Protein AF-A0A7C5NSQ9-F1 (afdb_monomer)

Sequence (197 aa):
MNNLKYFILYLVTAVVIAGCAKRATLSGGPKDTEPPKLLQNIKSSPNFQINFYPKTIKLYFDEWITLKNKNQILISPLMKNKPEINYRGKHITVEFNLKDTLKPNTTYIINFGNSIVDFTEGNPLKNFSYIFSTGDKIDSLSLSGIVRNAYDKKPVKGVKVMLYNEDRDSVVFNKLPYYFAETDDKGEFNISYMHEG

Solvent-accessible surface area (backbone atoms only — not comparable to full-atom values): 11483 Å² total; per-residue (Å²): 120,66,67,60,54,51,51,50,51,51,53,53,50,55,59,66,72,62,66,75,82,77,85,69,80,80,77,74,76,83,81,79,77,74,46,59,48,76,40,59,89,83,74,21,57,68,69,69,37,50,59,50,66,95,56,74,42,37,46,30,37,80,45,49,48,39,81,44,65,68,85,53,49,44,55,35,51,59,60,94,71,77,56,51,77,48,71,59,59,36,32,39,39,39,39,58,55,89,91,58,80,76,63,76,66,32,30,38,36,43,33,34,38,63,18,44,18,28,63,88,76,52,31,47,32,65,80,44,64,47,37,36,4,37,18,89,52,74,40,76,44,66,52,72,53,71,45,51,42,88,88,80,64,44,55,39,57,72,45,75,50,72,41,65,98,63,92,54,88,65,43,78,82,76,49,82,46,47,41,64,30,58,18,38,88,72,4,41,34,63,40,66,36,40,66,84,130

Foldseek 3Di:
DVVVVVVVVVVVVVVVVPDDDPPDPPPDDDDDQDWWDWPQPDDFDHFAAELDDFDKGKTFTPFFKAFPPQVLWDKAQDFPDAWDWDDDGGMIITGDDPVGGDDAFAKMKTFSAQRIGGPPRGRGPHRDIGIYHSHPHQAFDKDKDADADPPPRAGDFFDKDAAAPDDDPCCVVVHHGNWIWTAHPRRMTMTGRGDDD

Structure (mmCIF, N/CA/C/O backbone):
data_AF-A0A7C5NSQ9-F1
#
_entry.id   AF-A0A7C5NSQ9-F1
#
loop_
_atom_site.group_PDB
_atom_site.id
_atom_site.type_symbol
_atom_site.label_atom_id
_atom_site.label_alt_id
_atom_site.label_comp_id
_atom_site.label_asym_id
_atom_site.label_entity_id
_atom_site.label_seq_id
_atom_site.pdbx_PDB_ins_code
_atom_site.Cartn_x
_atom_site.Cartn_y
_atom_site.Cartn_z
_atom_site.occupancy
_atom_site.B_iso_or_equiv
_atom_site.auth_seq_id
_atom_site.auth_comp_id
_atom_site.auth_asym_id
_atom_site.auth_atom_id
_atom_site.pdbx_PDB_model_num
ATOM 1 N N . MET A 1 1 ? 31.283 76.801 27.470 1.00 60.56 1 MET A N 1
ATOM 2 C CA . MET A 1 1 ? 31.839 75.430 27.604 1.00 60.56 1 MET A CA 1
ATOM 3 C C . MET A 1 1 ? 30.782 74.322 27.698 1.00 60.56 1 MET A C 1
ATOM 5 O O . MET A 1 1 ? 31.060 73.228 27.228 1.00 60.56 1 MET A O 1
ATOM 9 N N . ASN A 1 2 ? 29.581 74.567 28.244 1.00 71.81 2 ASN A N 1
ATOM 10 C CA . ASN A 1 2 ? 28.566 73.512 28.424 1.00 71.81 2 ASN A CA 1
ATOM 11 C C . ASN A 1 2 ? 27.852 73.097 27.122 1.00 71.81 2 ASN A C 1
ATOM 13 O O . ASN A 1 2 ? 27.637 71.910 26.908 1.00 71.81 2 ASN A O 1
ATOM 17 N N . ASN A 1 3 ? 27.588 74.032 26.203 1.00 78.81 3 ASN A N 1
ATOM 18 C CA . ASN A 1 3 ? 26.898 73.732 24.935 1.00 78.81 3 ASN A CA 1
ATOM 19 C C . ASN A 1 3 ? 27.698 72.788 24.018 1.00 78.81 3 ASN A C 1
ATOM 21 O O . ASN A 1 3 ? 27.115 71.945 23.346 1.00 78.81 3 ASN A O 1
ATOM 25 N N . LEU A 1 4 ? 29.035 72.870 24.050 1.00 83.94 4 LEU A N 1
ATOM 26 C CA . LEU A 1 4 ? 29.912 71.970 23.294 1.00 83.94 4 LEU A CA 1
ATOM 27 C C . LEU A 1 4 ? 29.882 70.539 23.857 1.00 83.94 4 LEU A C 1
ATOM 29 O O . LEU A 1 4 ? 29.888 69.578 23.095 1.00 83.94 4 LEU A O 1
ATOM 33 N N . LYS A 1 5 ? 29.780 70.392 25.187 1.00 84.31 5 LYS A N 1
ATOM 34 C CA . LYS A 1 5 ? 29.647 69.082 25.843 1.00 84.31 5 LYS A CA 1
ATOM 35 C C . LYS A 1 5 ? 28.317 68.412 25.496 1.00 84.31 5 LYS A C 1
ATOM 37 O O . LYS A 1 5 ? 28.311 67.224 25.197 1.00 84.31 5 LYS A O 1
ATOM 42 N N . TYR A 1 6 ? 27.218 69.170 25.473 1.00 87.19 6 TYR A N 1
ATOM 43 C CA . TYR A 1 6 ? 25.916 68.643 25.056 1.00 87.19 6 TYR A CA 1
ATOM 44 C C . TYR A 1 6 ? 25.901 68.258 23.576 1.00 87.19 6 TYR A C 1
ATOM 46 O O . TYR A 1 6 ? 25.399 67.191 23.243 1.00 87.19 6 TYR A O 1
ATOM 54 N N . PHE A 1 7 ? 26.506 69.061 22.698 1.00 89.00 7 PHE A N 1
ATOM 55 C CA . PHE A 1 7 ? 26.609 68.726 21.276 1.00 89.00 7 PHE A CA 1
ATOM 56 C C . PHE A 1 7 ? 27.389 67.425 21.041 1.00 89.00 7 PHE A C 1
ATOM 58 O O . PHE A 1 7 ? 26.924 66.558 20.307 1.00 89.00 7 PHE A O 1
ATOM 65 N N . ILE A 1 8 ? 28.528 67.246 21.720 1.00 89.69 8 ILE A N 1
ATOM 66 C CA . ILE A 1 8 ? 29.311 66.003 21.648 1.00 89.69 8 ILE A CA 1
ATOM 67 C C . ILE A 1 8 ? 28.504 64.820 22.199 1.00 89.69 8 ILE A C 1
ATOM 69 O O . ILE A 1 8 ? 28.501 63.755 21.590 1.00 89.69 8 ILE A O 1
ATOM 73 N N . LEU A 1 9 ? 27.774 65.003 23.303 1.00 89.38 9 LEU A N 1
ATOM 74 C CA . LEU A 1 9 ? 26.927 63.955 23.875 1.00 89.38 9 LEU A CA 1
ATOM 75 C C . LEU A 1 9 ? 25.805 63.534 22.911 1.00 89.38 9 LEU A C 1
ATOM 77 O O . LEU A 1 9 ? 25.583 62.338 22.717 1.00 89.38 9 LEU A O 1
ATOM 81 N N . TYR A 1 10 ? 25.137 64.492 22.265 1.00 89.38 10 TYR A N 1
ATOM 82 C CA . TYR A 1 10 ? 24.115 64.206 21.254 1.00 89.38 10 TYR A CA 1
ATOM 83 C C . TYR A 1 10 ? 24.705 63.515 20.022 1.00 89.38 10 TYR A C 1
ATOM 85 O O . TYR A 1 10 ? 24.113 62.557 19.530 1.00 89.38 10 TYR A O 1
ATOM 93 N N . LEU A 1 11 ? 25.888 63.937 19.566 1.00 88.56 11 LEU A N 1
ATOM 94 C CA . LEU A 1 11 ? 26.577 63.323 18.431 1.00 88.56 11 LEU A CA 1
ATOM 95 C C . LEU A 1 11 ? 26.963 61.865 18.729 1.00 88.56 11 LEU A C 1
ATOM 97 O O . LEU A 1 11 ? 26.701 60.978 17.922 1.00 88.56 11 LEU A O 1
ATOM 101 N N . VAL A 1 12 ? 27.527 61.599 19.910 1.00 86.81 12 VAL A N 1
ATOM 102 C CA . VAL A 1 12 ? 27.885 60.240 20.348 1.00 86.81 12 VAL A CA 1
ATOM 103 C C . VAL A 1 12 ? 26.637 59.368 20.474 1.00 86.81 12 VAL A C 1
ATOM 105 O O . VAL A 1 12 ? 26.629 58.237 19.993 1.00 86.81 12 VAL A O 1
ATOM 108 N N . THR A 1 13 ? 25.557 59.902 21.048 1.00 83.62 13 THR A N 1
ATOM 109 C CA . THR A 1 13 ? 24.293 59.166 21.188 1.00 83.62 13 THR A CA 1
ATOM 110 C C . THR A 1 13 ? 23.705 58.815 19.820 1.00 83.62 13 THR A C 1
ATOM 112 O O . THR A 1 13 ? 23.291 57.676 19.619 1.00 83.62 13 THR A O 1
ATOM 115 N N . ALA A 1 14 ? 23.741 59.747 18.858 1.00 83.62 14 ALA A N 1
ATOM 116 C CA . ALA A 1 14 ? 23.276 59.530 17.489 1.00 83.62 14 ALA A CA 1
ATOM 117 C C . ALA A 1 14 ? 24.080 58.446 16.746 1.00 83.62 14 ALA A C 1
ATOM 119 O O . ALA A 1 14 ? 23.503 57.661 15.997 1.00 83.62 14 ALA A O 1
ATOM 120 N N . VAL A 1 15 ? 25.393 58.358 16.983 1.00 80.94 15 VAL A N 1
ATOM 121 C CA . VAL A 1 15 ? 26.248 57.317 16.386 1.00 80.94 15 VAL A CA 1
ATOM 122 C C . VAL A 1 15 ? 25.972 55.937 16.995 1.00 80.94 15 VAL A C 1
ATOM 124 O O . VAL A 1 15 ? 25.959 54.949 16.266 1.00 80.94 15 VAL A O 1
ATOM 127 N N . VAL A 1 16 ? 25.689 55.849 18.301 1.00 77.50 16 VAL A N 1
ATOM 128 C CA . VAL A 1 16 ? 25.394 54.565 18.970 1.00 77.50 16 VAL A CA 1
ATOM 129 C C . VAL A 1 16 ? 24.050 53.977 18.516 1.00 77.50 16 VAL A C 1
ATOM 131 O O . VAL A 1 16 ? 23.950 52.768 18.318 1.00 77.50 16 VAL A O 1
ATOM 134 N N . ILE A 1 17 ? 23.026 54.807 18.290 1.00 76.19 17 ILE A N 1
ATOM 135 C CA . ILE A 1 17 ? 21.711 54.344 17.797 1.00 76.19 17 ILE A CA 1
ATOM 136 C C . ILE A 1 17 ? 21.665 54.100 16.280 1.00 76.19 17 ILE A C 1
ATOM 138 O O . ILE A 1 17 ? 20.715 53.491 15.795 1.00 76.19 17 ILE A O 1
ATOM 142 N N . ALA A 1 18 ? 22.695 54.502 15.526 1.00 71.38 18 ALA A N 1
ATOM 143 C CA . ALA A 1 18 ? 22.813 54.238 14.088 1.00 71.38 18 ALA A CA 1
ATOM 144 C C . ALA A 1 18 ? 23.299 52.807 13.751 1.00 71.38 18 ALA A C 1
ATOM 146 O O . ALA A 1 18 ? 23.635 52.513 12.601 1.00 71.38 18 ALA A O 1
ATOM 147 N N . GLY A 1 19 ? 23.327 51.897 14.732 1.00 67.56 19 GLY A N 1
ATOM 148 C CA . GLY A 1 19 ? 23.609 50.479 14.521 1.00 67.56 19 GLY A CA 1
ATOM 149 C C . GLY A 1 19 ? 22.544 49.810 13.647 1.00 67.56 19 GLY A C 1
ATOM 150 O O . GLY A 1 19 ? 21.486 49.408 14.123 1.00 67.56 19 GLY A O 1
ATOM 151 N N . CYS A 1 20 ? 22.825 49.667 12.352 1.00 69.62 20 CYS A N 1
ATOM 152 C CA . CYS A 1 20 ? 21.998 48.905 11.420 1.00 69.62 20 CYS A CA 1
ATOM 153 C C . CYS A 1 20 ? 21.970 47.419 11.816 1.00 69.62 20 CYS A C 1
ATOM 155 O O . CYS A 1 20 ? 22.993 46.733 11.754 1.00 69.62 20 CYS A O 1
ATOM 157 N N . ALA A 1 21 ? 20.794 46.889 12.161 1.00 67.50 21 ALA A N 1
ATOM 158 C CA . ALA A 1 21 ? 20.586 45.451 12.280 1.00 67.50 21 ALA A CA 1
ATOM 159 C C . ALA A 1 21 ? 20.802 44.798 10.904 1.00 67.50 21 ALA A C 1
ATOM 161 O O . ALA A 1 21 ? 20.005 44.966 9.976 1.00 67.50 21 ALA A O 1
ATOM 162 N N . LYS A 1 22 ? 21.908 44.066 10.746 1.00 67.88 22 LYS A N 1
ATOM 163 C CA . LYS A 1 22 ? 22.194 43.314 9.523 1.00 67.88 22 LYS A CA 1
ATOM 164 C C . LYS A 1 22 ? 21.140 42.213 9.387 1.00 67.88 22 LYS A C 1
ATOM 166 O O . LYS A 1 22 ? 21.107 41.292 10.200 1.00 67.88 22 LYS A O 1
ATOM 171 N N . ARG A 1 23 ? 20.284 42.295 8.362 1.00 66.25 23 ARG A N 1
ATOM 172 C CA . ARG A 1 23 ? 19.378 41.199 7.981 1.00 66.25 23 ARG A CA 1
ATOM 173 C C . ARG A 1 23 ? 20.218 40.032 7.463 1.00 66.25 23 ARG A C 1
ATOM 175 O O . ARG A 1 23 ? 20.506 39.948 6.275 1.00 66.25 23 ARG A O 1
ATOM 182 N N . ALA A 1 24 ? 20.666 39.171 8.368 1.00 68.94 24 ALA A N 1
ATOM 183 C CA . ALA A 1 24 ? 21.188 37.867 8.003 1.00 68.94 24 ALA A CA 1
ATOM 184 C C . ALA A 1 24 ? 19.999 36.953 7.693 1.00 68.94 24 ALA A C 1
ATOM 186 O O . ALA A 1 24 ? 19.021 36.918 8.441 1.00 68.94 24 ALA A O 1
ATOM 187 N N . THR A 1 25 ? 20.066 36.226 6.583 1.00 73.56 25 THR A N 1
ATOM 188 C CA . THR A 1 25 ? 19.144 35.118 6.346 1.00 73.56 25 THR A CA 1
ATOM 189 C C . THR A 1 25 ? 19.403 34.065 7.410 1.00 73.56 25 THR A C 1
ATOM 191 O O . THR A 1 25 ? 20.541 33.617 7.561 1.00 73.56 25 THR A O 1
ATOM 194 N N . LEU A 1 26 ? 18.366 33.673 8.147 1.00 70.00 26 LEU A N 1
ATOM 195 C CA . LEU A 1 26 ? 18.439 32.479 8.977 1.00 70.00 26 LEU A CA 1
ATOM 196 C C . LEU A 1 26 ? 18.724 31.310 8.029 1.00 70.00 26 LEU A C 1
ATOM 198 O O . LEU A 1 26 ? 17.900 31.004 7.167 1.00 70.00 26 LEU A O 1
ATOM 202 N N . SER A 1 27 ? 19.904 30.697 8.127 1.00 74.69 27 SER A N 1
ATOM 203 C CA . SER A 1 27 ? 20.100 29.394 7.503 1.00 74.69 27 SER A CA 1
ATOM 204 C C . SER A 1 27 ? 19.191 28.435 8.262 1.00 74.69 27 SER A C 1
ATOM 206 O O . SER A 1 27 ? 19.311 28.328 9.484 1.00 74.69 27 SER A O 1
ATOM 208 N N . GLY A 1 28 ? 18.240 27.812 7.566 1.00 77.00 28 GLY A N 1
ATOM 209 C CA . GLY A 1 28 ? 17.399 26.783 8.167 1.00 77.00 28 GLY A CA 1
ATOM 210 C C . GLY A 1 28 ? 18.237 25.656 8.776 1.00 77.00 28 GLY A C 1
ATOM 211 O O . GLY A 1 28 ? 19.438 25.536 8.518 1.00 77.00 28 GLY A O 1
ATOM 212 N N . GLY A 1 29 ? 17.588 24.830 9.597 1.00 83.38 29 GLY A N 1
ATOM 213 C CA . GLY A 1 29 ? 18.187 23.585 10.067 1.00 83.38 29 GLY A CA 1
ATOM 214 C C . GLY A 1 29 ? 18.495 22.622 8.911 1.00 83.38 29 GLY A C 1
ATOM 215 O O . GLY A 1 29 ? 18.143 22.893 7.759 1.00 83.38 29 GLY A O 1
ATOM 216 N N . PRO A 1 30 ? 19.158 21.491 9.200 1.00 87.62 30 PRO A N 1
ATOM 217 C CA . PRO A 1 30 ? 19.335 20.439 8.208 1.00 87.62 30 PRO A CA 1
ATOM 218 C C . PRO A 1 30 ? 17.977 20.005 7.644 1.00 87.62 30 PRO A C 1
ATOM 220 O O . PRO A 1 30 ? 16.977 19.978 8.362 1.00 87.62 30 PRO A O 1
ATOM 223 N N . LYS A 1 31 ? 17.964 19.675 6.352 1.00 87.81 31 LYS A N 1
ATOM 224 C CA . LYS A 1 31 ? 16.776 19.181 5.655 1.00 87.81 31 LYS A CA 1
ATOM 225 C C . LYS A 1 31 ? 16.275 17.894 6.315 1.00 87.81 31 LYS A C 1
ATOM 227 O O . LYS A 1 31 ? 17.085 17.008 6.593 1.00 87.81 31 LYS A O 1
ATOM 232 N N . ASP A 1 32 ? 14.964 17.774 6.501 1.00 90.44 32 ASP A N 1
ATOM 233 C CA . ASP A 1 32 ? 14.363 16.526 6.965 1.00 90.44 32 ASP A CA 1
ATOM 234 C C . ASP A 1 32 ? 14.342 15.473 5.842 1.00 90.44 32 ASP A C 1
ATOM 236 O O . ASP A 1 32 ? 14.088 15.763 4.669 1.00 90.44 32 ASP A O 1
ATOM 240 N N . THR A 1 33 ? 14.646 14.232 6.204 1.00 93.06 33 THR A N 1
ATOM 241 C CA . THR A 1 33 ? 14.715 13.084 5.290 1.00 93.06 33 THR A CA 1
ATOM 242 C C . THR A 1 33 ? 13.862 11.906 5.759 1.00 93.06 33 THR A C 1
ATOM 244 O O . THR A 1 33 ? 13.781 10.899 5.050 1.00 93.06 33 THR A O 1
ATOM 247 N N . GLU A 1 34 ? 13.227 12.005 6.932 1.00 94.62 34 GLU A N 1
ATOM 248 C CA . GLU A 1 34 ? 12.367 10.946 7.447 1.00 94.62 34 GLU A CA 1
ATOM 249 C C . GLU A 1 34 ? 10.984 10.972 6.765 1.00 94.62 34 GLU A C 1
ATOM 251 O O . GLU A 1 34 ? 10.467 12.040 6.436 1.00 94.62 34 GLU A O 1
ATOM 256 N N . PRO A 1 35 ? 10.384 9.798 6.492 1.00 96.19 35 PRO A N 1
ATOM 257 C CA . PRO A 1 35 ? 9.005 9.700 6.029 1.00 96.19 35 PRO A CA 1
ATOM 258 C C . PRO A 1 35 ? 8.006 9.722 7.203 1.00 96.19 35 PRO A C 1
ATOM 260 O O . PRO A 1 35 ? 8.367 9.333 8.321 1.00 96.19 35 PRO A O 1
ATOM 263 N N . PRO A 1 36 ? 6.717 10.015 6.933 1.00 96.38 36 PRO A N 1
ATOM 264 C CA . PRO A 1 36 ? 5.682 10.035 7.964 1.00 96.38 36 PRO A CA 1
ATOM 265 C C . PRO A 1 36 ? 5.448 8.646 8.563 1.00 96.38 36 PRO A C 1
ATOM 267 O O . PRO A 1 36 ? 5.441 7.636 7.849 1.00 96.38 36 PRO A O 1
ATOM 270 N N . LYS A 1 37 ? 5.178 8.575 9.871 1.00 95.00 37 LYS A N 1
ATOM 271 C CA . LYS A 1 37 ? 4.992 7.315 10.609 1.00 95.00 37 LYS A CA 1
ATOM 272 C C . LYS A 1 37 ? 3.529 7.104 10.980 1.00 95.00 37 LYS A C 1
ATOM 274 O O . LYS A 1 37 ? 2.858 7.983 11.517 1.00 95.00 37 LYS A O 1
ATOM 279 N N . LEU A 1 38 ? 3.020 5.897 10.720 1.00 94.81 38 LEU A N 1
ATOM 280 C CA . LEU A 1 38 ? 1.651 5.517 11.078 1.00 94.81 38 LEU A CA 1
ATOM 281 C C . LEU A 1 38 ? 1.505 5.354 12.602 1.00 94.81 38 LEU A C 1
ATOM 283 O O . LEU A 1 38 ? 2.189 4.548 13.231 1.00 94.81 38 LEU A O 1
ATOM 287 N N . LEU A 1 39 ? 0.521 6.036 13.180 1.00 93.19 39 LEU A N 1
ATOM 288 C CA . LEU A 1 39 ? 0.119 5.932 14.580 1.00 93.19 39 LEU A CA 1
ATOM 289 C C . LEU A 1 39 ? -0.888 4.788 14.764 1.00 93.19 39 LEU A C 1
ATOM 291 O O . LEU A 1 39 ? -2.104 5.007 14.799 1.00 93.19 39 LEU A O 1
ATOM 295 N N . GLN A 1 40 ? -0.388 3.556 14.874 1.00 81.81 40 GLN A N 1
ATOM 296 C CA . GLN A 1 40 ? -1.224 2.347 14.936 1.00 81.81 40 GLN A CA 1
ATOM 297 C C . GLN A 1 40 ? -2.142 2.284 16.172 1.00 81.81 40 GLN A C 1
ATOM 299 O O . GLN A 1 40 ? -3.273 1.825 16.066 1.00 81.81 40 GLN A O 1
ATOM 304 N N . ASN A 1 41 ? -1.700 2.799 17.323 1.00 69.81 41 ASN A N 1
ATOM 305 C CA . ASN A 1 41 ? -2.263 2.385 18.620 1.00 69.81 41 ASN A CA 1
ATOM 306 C C . ASN A 1 41 ? -3.272 3.368 19.236 1.00 69.81 41 ASN A C 1
ATOM 308 O O . ASN A 1 41 ? -3.785 3.109 20.319 1.00 69.81 41 ASN A O 1
ATOM 312 N N . ILE A 1 42 ? -3.520 4.522 18.605 1.00 67.44 42 ILE A N 1
ATOM 313 C CA . ILE A 1 42 ? -4.272 5.622 19.247 1.00 67.44 42 ILE A CA 1
ATOM 314 C C . ILE A 1 42 ? -5.499 6.040 18.431 1.00 67.44 42 ILE A C 1
ATOM 316 O O . ILE A 1 42 ? -6.520 6.410 19.003 1.00 67.44 42 ILE A O 1
ATOM 320 N N . LYS A 1 43 ? -5.412 6.019 17.095 1.00 80.69 43 LYS A N 1
ATOM 321 C CA . LYS A 1 43 ? -6.479 6.546 16.221 1.00 80.69 43 LYS A CA 1
ATOM 322 C C . LYS A 1 43 ? -6.705 5.748 14.939 1.00 80.69 43 LYS A C 1
ATOM 324 O O . LYS A 1 43 ? -7.771 5.869 14.337 1.00 80.69 43 LYS A O 1
ATOM 329 N N . SER A 1 44 ? -5.711 4.982 14.494 1.00 91.12 44 SER A N 1
ATOM 330 C CA . SER A 1 44 ? -5.798 4.250 13.233 1.00 91.12 44 SER A CA 1
ATOM 331 C C . SER A 1 44 ? -6.617 2.975 13.383 1.00 91.12 44 SER A C 1
ATOM 333 O O . SER A 1 44 ? -6.599 2.323 14.424 1.00 91.12 44 SER A O 1
ATOM 335 N N . SER A 1 45 ? -7.307 2.589 12.316 1.00 93.06 45 SER A N 1
ATOM 336 C CA . SER A 1 45 ? -7.840 1.243 12.172 1.00 93.06 45 SER A CA 1
ATOM 337 C C . SER A 1 45 ? -6.676 0.243 12.232 1.00 93.06 45 SER A C 1
ATOM 339 O O . SER A 1 45 ? -5.707 0.425 11.489 1.00 93.06 45 SER A O 1
ATOM 341 N N . PRO A 1 46 ? -6.747 -0.811 13.069 1.00 92.31 46 PRO A N 1
ATOM 342 C CA . PRO A 1 46 ? -5.697 -1.825 13.144 1.00 92.31 46 PRO A CA 1
ATOM 343 C C . PRO A 1 46 ? -5.406 -2.440 11.773 1.00 92.31 46 PRO A C 1
ATOM 345 O O . PRO A 1 46 ? -6.331 -2.597 10.974 1.00 92.31 46 PRO A O 1
ATOM 348 N N . ASN A 1 47 ? -4.147 -2.773 11.494 1.00 93.25 47 ASN A N 1
ATOM 349 C CA . ASN A 1 47 ? -3.781 -3.557 10.314 1.00 93.25 47 ASN A CA 1
ATOM 350 C C . ASN A 1 47 ? -4.068 -5.051 10.568 1.00 93.25 47 ASN A C 1
ATOM 352 O O . ASN A 1 47 ? -4.211 -5.451 11.722 1.00 93.25 47 ASN A O 1
ATOM 356 N N . PHE A 1 48 ? -4.144 -5.864 9.513 1.00 94.00 48 PHE A N 1
ATOM 357 C CA . PHE A 1 48 ? -4.415 -7.309 9.579 1.00 94.00 48 PHE A CA 1
ATOM 358 C C . PHE A 1 48 ? -5.728 -7.671 10.290 1.00 94.00 48 PHE A C 1
ATOM 360 O O . PHE A 1 48 ? -5.803 -8.633 11.053 1.00 94.00 48 PHE A O 1
ATOM 367 N N . GLN A 1 49 ? -6.789 -6.898 10.050 1.00 94.50 49 GLN A N 1
ATOM 368 C CA . GLN A 1 49 ? -8.108 -7.221 10.601 1.00 94.50 49 GLN A CA 1
ATOM 369 C C . GLN A 1 49 ? -8.706 -8.453 9.922 1.00 94.50 49 GLN A C 1
ATOM 371 O O . GLN A 1 49 ? -8.663 -8.561 8.701 1.00 94.50 49 GLN A O 1
ATOM 376 N N . ILE A 1 50 ? -9.334 -9.318 10.711 1.00 95.31 50 ILE A N 1
ATOM 377 C CA . ILE A 1 50 ? -10.202 -10.407 10.247 1.00 95.31 50 ILE A CA 1
ATOM 378 C C . ILE A 1 50 ? -11.671 -10.024 10.450 1.00 95.31 50 ILE A C 1
ATOM 380 O O . ILE A 1 50 ? -11.976 -9.079 11.185 1.00 95.31 50 ILE A O 1
ATOM 384 N N . ASN A 1 51 ? -12.580 -10.765 9.821 1.00 94.06 51 ASN A N 1
ATOM 385 C CA . ASN A 1 51 ? -14.023 -10.536 9.842 1.00 94.06 51 ASN A CA 1
ATOM 386 C C . ASN A 1 51 ? -14.355 -9.072 9.511 1.00 94.06 51 ASN A C 1
ATOM 388 O O . ASN A 1 51 ? -15.149 -8.406 10.181 1.00 94.06 51 ASN A O 1
ATOM 392 N N . PHE A 1 52 ? -13.656 -8.528 8.514 1.00 92.44 52 PHE A N 1
ATOM 393 C CA . PHE A 1 52 ? -13.826 -7.158 8.078 1.00 92.44 52 PHE A CA 1
ATOM 394 C C . PHE A 1 52 ? -15.130 -7.031 7.294 1.00 92.44 52 PHE A C 1
ATOM 396 O O . PHE A 1 52 ? -15.297 -7.610 6.224 1.00 92.44 52 PHE A O 1
ATOM 403 N N . TYR A 1 53 ? -16.029 -6.200 7.800 1.00 84.19 53 TYR A N 1
ATOM 404 C CA . TYR A 1 53 ? -17.227 -5.770 7.090 1.00 84.19 53 TYR A CA 1
ATOM 405 C C . TYR A 1 53 ? -17.041 -4.327 6.625 1.00 84.19 53 TYR A C 1
ATOM 407 O O . TYR A 1 53 ? -16.345 -3.584 7.325 1.00 84.19 53 TYR A O 1
ATOM 415 N N . PRO A 1 54 ? -17.630 -3.920 5.479 1.00 69.94 54 PRO A N 1
ATOM 416 C CA . PRO A 1 54 ? -17.441 -2.592 4.906 1.00 69.94 54 PRO A CA 1
ATOM 417 C C . PRO A 1 54 ? -17.606 -1.492 5.956 1.00 69.94 54 PRO A C 1
ATOM 419 O O . PRO A 1 54 ? -18.695 -1.235 6.465 1.00 69.94 54 PRO A O 1
ATOM 422 N N . LYS A 1 55 ? -16.482 -0.867 6.298 1.00 76.12 55 LYS A N 1
ATOM 423 C CA . LYS A 1 55 ? -16.360 0.214 7.271 1.00 76.12 55 LYS A CA 1
ATOM 424 C C . LYS A 1 55 ? -15.260 1.151 6.813 1.00 76.12 55 LYS A C 1
ATOM 426 O O . LYS A 1 55 ? -14.355 0.755 6.082 1.00 76.12 55 LYS A O 1
ATOM 431 N N . THR A 1 56 ? -15.330 2.394 7.253 1.00 90.88 56 THR A N 1
ATOM 432 C CA . THR A 1 56 ? -14.287 3.374 6.978 1.00 90.88 56 THR A CA 1
ATOM 433 C C . THR A 1 56 ? -12.971 2.949 7.635 1.00 90.88 56 THR A C 1
ATOM 435 O O . THR A 1 56 ? -12.914 2.797 8.857 1.00 90.88 56 THR A O 1
ATOM 438 N N . ILE A 1 57 ? -11.906 2.796 6.846 1.00 94.38 57 ILE A N 1
ATOM 439 C CA . ILE A 1 57 ? -10.541 2.650 7.368 1.00 94.38 57 ILE A CA 1
ATOM 440 C C . ILE A 1 57 ? -9.982 4.053 7.583 1.00 94.38 57 ILE A C 1
ATOM 442 O O . ILE A 1 57 ? -10.026 4.886 6.678 1.00 94.38 57 ILE A O 1
ATOM 446 N N . LYS A 1 58 ? -9.432 4.315 8.769 1.00 95.06 58 LYS A N 1
ATOM 447 C CA . LYS A 1 58 ? -8.740 5.571 9.080 1.00 95.06 58 LYS A CA 1
ATOM 448 C C . LYS A 1 58 ? -7.289 5.288 9.422 1.00 95.06 58 LYS A C 1
ATOM 450 O O . LYS A 1 58 ? -7.015 4.436 10.259 1.00 95.06 58 LYS A O 1
ATOM 455 N N . LEU A 1 59 ? -6.368 6.016 8.811 1.00 96.44 59 LEU A N 1
ATOM 456 C CA . LEU A 1 59 ? -4.929 5.881 9.030 1.00 96.44 59 LEU A CA 1
ATOM 457 C C . LEU A 1 59 ? -4.378 7.238 9.453 1.00 96.44 59 LEU A C 1
ATOM 459 O O . LEU A 1 59 ? -4.447 8.184 8.674 1.00 96.44 59 LEU A O 1
ATOM 463 N N . TYR A 1 60 ? -3.874 7.347 10.679 1.00 96.56 60 TYR A N 1
ATOM 464 C CA . TYR A 1 60 ? -3.337 8.586 11.242 1.00 96.56 60 TYR A CA 1
ATOM 465 C C . TYR A 1 60 ? -1.817 8.549 11.286 1.00 96.56 60 TYR A C 1
ATOM 467 O O . TYR A 1 60 ? -1.239 7.534 11.662 1.00 96.56 60 TYR A O 1
ATOM 475 N N . PHE A 1 61 ? -1.191 9.676 10.982 1.00 96.62 61 PHE A N 1
ATOM 476 C CA . PHE A 1 61 ? 0.254 9.853 10.953 1.00 96.62 61 PHE A CA 1
ATOM 477 C C . PHE A 1 61 ? 0.702 10.847 12.031 1.00 96.62 61 PHE A C 1
ATOM 479 O O . PHE A 1 61 ? -0.098 11.632 12.558 1.00 96.62 61 PHE A O 1
ATOM 486 N N . ASP A 1 62 ? 1.976 10.788 12.399 1.00 95.75 62 ASP A N 1
ATOM 487 C CA . ASP A 1 62 ? 2.615 11.707 13.344 1.00 95.75 62 ASP A CA 1
ATOM 488 C C . ASP A 1 62 ? 2.777 13.129 12.785 1.00 95.75 62 ASP A C 1
ATOM 490 O O . ASP A 1 62 ? 2.741 14.100 13.549 1.00 95.75 62 ASP A O 1
ATOM 494 N N . GLU A 1 63 ? 2.802 13.284 11.463 1.00 95.12 63 GLU A N 1
ATOM 495 C CA . GLU A 1 63 ? 2.924 14.563 10.761 1.00 95.12 63 GLU A CA 1
ATOM 496 C C . GLU A 1 63 ? 1.867 14.789 9.664 1.00 95.12 63 GLU A C 1
ATOM 498 O O . GLU A 1 63 ? 0.965 13.976 9.450 1.00 95.12 63 GLU A O 1
ATOM 503 N N . TRP A 1 64 ? 1.902 15.971 9.037 1.00 97.50 64 TRP A N 1
ATOM 504 C CA . TRP A 1 64 ? 0.995 16.304 7.935 1.00 97.50 64 TRP A CA 1
ATOM 505 C C . TRP A 1 64 ? 1.438 15.567 6.680 1.00 97.50 64 TRP A C 1
ATOM 507 O O . TRP A 1 64 ? 2.612 15.601 6.330 1.00 97.50 64 TRP A O 1
ATOM 517 N N . ILE A 1 65 ? 0.486 14.945 5.988 1.00 97.50 65 ILE A N 1
ATOM 518 C CA . ILE A 1 65 ? 0.772 14.154 4.794 1.00 97.50 65 ILE A CA 1
ATOM 519 C C . ILE A 1 65 ? 0.081 14.729 3.566 1.00 97.50 65 ILE A C 1
ATOM 521 O O . ILE A 1 65 ? -0.922 15.443 3.648 1.00 97.50 65 ILE A O 1
ATOM 525 N N . THR A 1 66 ? 0.612 14.371 2.405 1.00 96.94 66 THR A N 1
ATOM 526 C CA . THR A 1 66 ? -0.020 14.574 1.104 1.00 96.94 66 THR A CA 1
ATOM 527 C C . THR A 1 66 ? -0.130 13.236 0.390 1.00 96.94 66 THR A C 1
ATOM 529 O O . THR A 1 66 ? 0.794 12.426 0.426 1.00 96.94 66 THR A O 1
ATOM 532 N N . LEU A 1 67 ? -1.254 13.009 -0.290 1.00 96.00 67 LEU A N 1
ATOM 533 C CA . LEU A 1 67 ? -1.438 11.834 -1.136 1.00 96.00 67 LEU A CA 1
ATOM 534 C C . LEU A 1 67 ? -1.104 12.186 -2.596 1.00 96.00 67 LEU A C 1
ATOM 536 O O . LEU A 1 67 ? -1.930 12.763 -3.305 1.00 96.00 67 LEU A O 1
ATOM 540 N N . LYS A 1 68 ? 0.110 11.859 -3.048 1.00 93.88 68 LYS A N 1
ATOM 541 C CA . LYS A 1 68 ? 0.567 12.050 -4.435 1.00 93.88 68 LYS A CA 1
ATOM 542 C C . LYS A 1 68 ? 0.268 10.816 -5.286 1.00 93.88 68 LYS A C 1
ATOM 544 O O . LYS A 1 68 ? 0.228 9.698 -4.787 1.00 93.88 68 LYS A O 1
ATOM 549 N N . ASN A 1 69 ? 0.077 11.013 -6.593 1.00 87.62 69 ASN A N 1
ATOM 550 C CA . ASN A 1 69 ? -0.068 9.932 -7.577 1.00 87.62 69 ASN A CA 1
ATOM 551 C C . ASN A 1 69 ? -1.038 8.819 -7.135 1.00 87.62 69 ASN A C 1
ATOM 553 O O . ASN A 1 69 ? -0.642 7.659 -7.080 1.00 87.62 69 ASN A O 1
ATOM 557 N N . LYS A 1 70 ? -2.307 9.143 -6.832 1.00 87.38 70 LYS A N 1
ATOM 558 C CA . LYS A 1 70 ? -3.308 8.157 -6.355 1.00 87.38 70 LYS A CA 1
ATOM 559 C C . LYS A 1 70 ? -3.441 6.913 -7.255 1.00 87.38 70 LYS A C 1
ATOM 561 O O . LYS A 1 70 ? -3.858 5.864 -6.786 1.00 87.38 70 LYS A O 1
ATOM 566 N N . ASN A 1 71 ? -3.051 7.011 -8.528 1.00 84.88 71 ASN A N 1
ATOM 567 C CA . ASN A 1 71 ? -3.003 5.892 -9.476 1.00 84.88 71 ASN A CA 1
ATOM 568 C C . ASN A 1 71 ? -1.994 4.790 -9.097 1.00 84.88 71 ASN A C 1
ATOM 570 O O . ASN A 1 71 ? -2.123 3.674 -9.591 1.00 84.88 71 ASN A O 1
ATOM 574 N N . GLN A 1 72 ? -1.008 5.091 -8.245 1.00 82.94 72 GLN A N 1
ATOM 575 C CA . GLN A 1 72 ? -0.077 4.114 -7.669 1.00 82.94 72 GLN A CA 1
ATOM 576 C C . GLN A 1 72 ? -0.683 3.346 -6.492 1.00 82.94 72 GLN A C 1
ATOM 578 O O . GLN A 1 72 ? -0.074 2.386 -6.030 1.00 82.94 72 GLN A O 1
ATOM 583 N N . ILE A 1 73 ? -1.863 3.749 -6.006 1.00 90.62 73 ILE A N 1
ATOM 584 C CA . ILE A 1 73 ? -2.570 3.007 -4.969 1.00 90.62 73 ILE A CA 1
ATOM 585 C C . ILE A 1 73 ? -3.293 1.844 -5.634 1.00 90.62 73 ILE A C 1
ATOM 587 O O . ILE A 1 73 ? -4.179 2.018 -6.479 1.00 90.62 73 ILE A O 1
ATOM 591 N N . LEU A 1 74 ? -2.888 0.644 -5.249 1.00 87.88 74 LEU A N 1
ATOM 592 C CA . LEU A 1 74 ? -3.336 -0.605 -5.833 1.00 87.88 74 LEU A CA 1
ATOM 593 C C . LEU A 1 74 ? -4.086 -1.404 -4.778 1.00 87.88 74 LEU A C 1
ATOM 595 O O . LEU A 1 74 ? -3.699 -1.428 -3.612 1.00 87.88 74 LEU A O 1
ATOM 599 N N . ILE A 1 75 ? -5.170 -2.050 -5.198 1.00 90.12 75 ILE A N 1
ATOM 600 C CA . ILE A 1 75 ? -5.970 -2.905 -4.327 1.00 90.12 75 ILE A CA 1
ATOM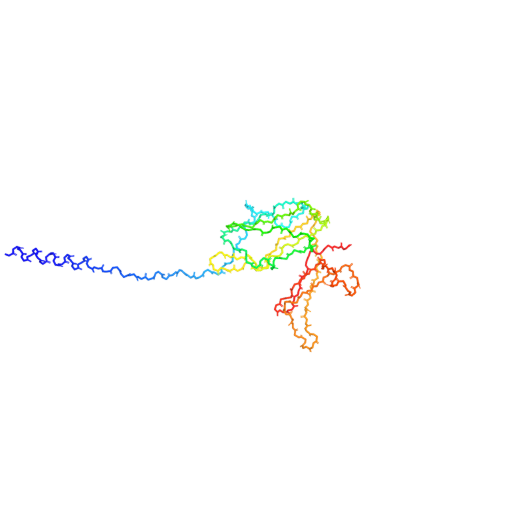 601 C C . ILE A 1 75 ? -6.041 -4.284 -4.956 1.00 90.12 75 ILE A C 1
ATOM 603 O O . ILE A 1 75 ? -6.423 -4.404 -6.122 1.00 90.12 75 ILE A O 1
ATOM 607 N N . SER A 1 76 ? -5.668 -5.290 -4.175 1.00 88.31 76 SER A N 1
ATOM 608 C CA . SER A 1 76 ? -5.640 -6.691 -4.582 1.00 88.31 76 SER A CA 1
ATOM 609 C C . SER A 1 76 ? -6.406 -7.525 -3.552 1.00 88.31 76 SER A C 1
ATOM 611 O O . SER A 1 76 ? -6.100 -7.386 -2.371 1.00 88.31 76 SER A O 1
ATOM 613 N N . PRO A 1 77 ? -7.358 -8.391 -3.944 1.00 88.25 77 PRO A N 1
ATOM 614 C CA . PRO A 1 77 ? -7.834 -8.621 -5.305 1.00 88.25 77 PRO A CA 1
ATOM 615 C C . PRO A 1 77 ? -8.470 -7.393 -5.954 1.00 88.25 77 PRO A C 1
ATOM 617 O O . PRO A 1 77 ? -8.971 -6.501 -5.263 1.00 88.25 77 PRO A O 1
ATOM 620 N N . LEU A 1 78 ? -8.491 -7.367 -7.291 1.00 84.56 78 LEU A N 1
ATOM 621 C CA . LEU A 1 78 ? -9.159 -6.283 -8.006 1.00 84.56 78 LEU A CA 1
ATOM 622 C C . LEU A 1 78 ? -10.654 -6.243 -7.665 1.00 84.56 78 LEU A C 1
ATOM 624 O O . LEU A 1 78 ? -11.372 -7.246 -7.691 1.00 84.56 78 LEU A O 1
ATOM 628 N N . MET A 1 79 ? -11.107 -5.037 -7.333 1.00 82.94 79 MET A N 1
ATOM 629 C CA . MET A 1 79 ? -12.492 -4.727 -6.997 1.00 82.94 79 MET A CA 1
ATOM 630 C C . MET A 1 79 ? -13.218 -4.165 -8.215 1.00 82.94 79 MET A C 1
ATOM 632 O O . MET A 1 79 ? -12.614 -3.463 -9.029 1.00 82.94 79 MET A O 1
ATOM 636 N N . LYS A 1 80 ? -14.524 -4.432 -8.315 1.00 79.81 80 LYS A N 1
ATOM 637 C CA . LYS A 1 80 ? -15.369 -3.875 -9.378 1.00 79.81 80 LYS A CA 1
ATOM 638 C C . LYS A 1 80 ? -15.456 -2.352 -9.259 1.00 79.81 80 LYS A C 1
ATOM 640 O O . LYS A 1 80 ? -15.157 -1.656 -10.224 1.00 79.81 80 LYS A O 1
ATOM 645 N N . ASN A 1 81 ? -15.791 -1.843 -8.075 1.00 85.00 81 ASN A N 1
ATOM 646 C CA . ASN A 1 81 ? -15.682 -0.431 -7.737 1.00 85.00 81 ASN A CA 1
ATOM 647 C C . ASN A 1 81 ? -14.577 -0.229 -6.699 1.00 85.00 81 A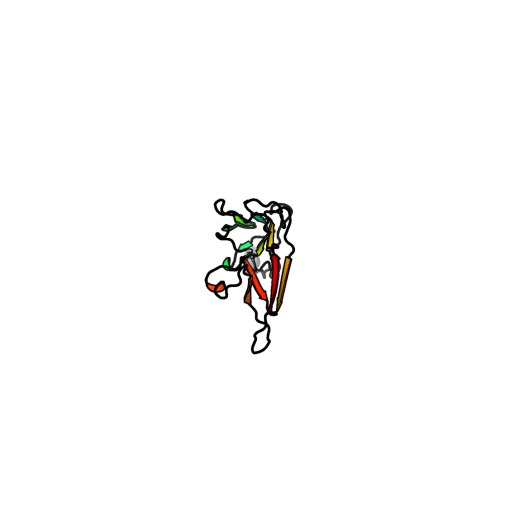SN A C 1
ATOM 649 O O . ASN A 1 81 ? -14.529 -0.895 -5.665 1.00 85.00 81 ASN A O 1
ATOM 653 N N . LYS A 1 82 ? -13.670 0.708 -6.981 1.00 86.00 82 LYS A N 1
ATOM 654 C CA . LYS A 1 82 ? -12.612 1.078 -6.038 1.00 86.00 82 LYS A CA 1
ATOM 655 C C . LYS A 1 82 ? -13.214 1.883 -4.875 1.00 86.00 82 LYS A C 1
ATOM 657 O O . LYS A 1 82 ? -14.107 2.695 -5.122 1.00 86.00 82 LYS A O 1
ATOM 662 N N . PRO A 1 83 ? -12.732 1.694 -3.635 1.00 91.38 83 PRO A N 1
ATOM 663 C CA . PRO A 1 83 ? -13.100 2.555 -2.524 1.00 91.38 83 PRO A CA 1
ATOM 664 C C . PRO A 1 83 ? -12.60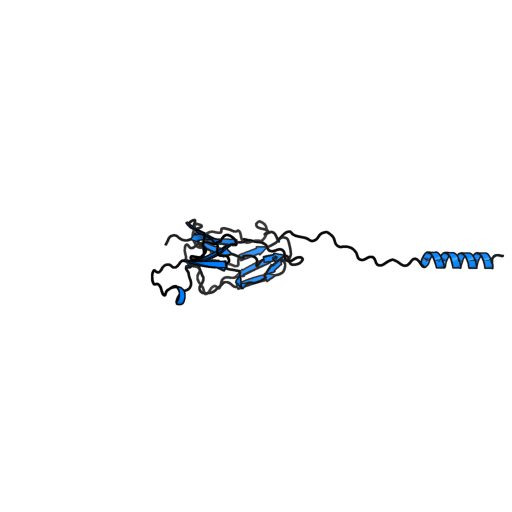0 3.981 -2.763 1.00 91.38 83 PRO A C 1
ATOM 666 O O . PRO A 1 83 ? -11.612 4.209 -3.470 1.00 91.38 83 PRO A O 1
ATOM 669 N N . GLU A 1 84 ? -13.269 4.941 -2.142 1.00 92.81 84 GLU A N 1
ATOM 670 C CA . GLU A 1 84 ? -12.844 6.330 -2.169 1.00 92.81 84 GLU A CA 1
ATOM 671 C C . GLU A 1 84 ? -11.700 6.533 -1.170 1.00 92.81 84 GLU A C 1
ATOM 673 O O . GLU A 1 84 ? -11.817 6.188 0.006 1.00 92.81 84 GLU A O 1
ATOM 678 N N . ILE A 1 85 ? -10.570 7.069 -1.642 1.00 95.19 85 ILE A N 1
ATOM 679 C CA . ILE A 1 85 ? -9.380 7.312 -0.817 1.00 95.19 85 ILE A CA 1
ATOM 680 C C . ILE A 1 85 ? -9.113 8.811 -0.756 1.00 95.19 85 ILE A C 1
ATOM 682 O O . ILE A 1 85 ? -8.675 9.436 -1.733 1.00 95.19 85 ILE A O 1
ATOM 686 N N . ASN A 1 86 ? -9.336 9.371 0.428 1.00 95.69 86 ASN A N 1
ATOM 687 C CA . ASN A 1 86 ? -9.172 10.785 0.726 1.00 95.69 86 ASN A CA 1
ATOM 688 C C . ASN A 1 86 ? -8.153 10.997 1.842 1.00 95.69 86 ASN A C 1
ATOM 690 O O . ASN A 1 86 ? -7.856 10.092 2.616 1.00 95.69 86 ASN A O 1
ATOM 694 N N . TYR A 1 87 ? -7.608 12.208 1.926 1.00 95.88 87 TYR A N 1
ATOM 695 C CA . TYR A 1 87 ? -6.705 12.594 3.003 1.00 95.88 87 TYR A CA 1
ATOM 696 C C . TYR A 1 87 ? -7.043 13.992 3.512 1.00 95.88 87 TYR A C 1
ATOM 698 O O . TYR A 1 87 ? -7.522 14.839 2.757 1.00 95.88 87 TYR A O 1
ATOM 706 N N . ARG A 1 88 ? -6.795 14.237 4.801 1.00 95.38 88 ARG A N 1
ATOM 707 C CA . ARG A 1 88 ? -6.950 15.555 5.423 1.00 95.38 88 ARG A CA 1
ATOM 708 C C . ARG A 1 88 ? -5.960 15.730 6.571 1.00 95.38 88 ARG A C 1
ATOM 710 O O . ARG A 1 88 ? -6.040 15.043 7.588 1.00 95.38 88 ARG A O 1
ATOM 717 N N . GLY A 1 89 ? -5.052 16.696 6.445 1.00 95.44 89 GLY A N 1
ATOM 718 C CA . GLY A 1 89 ? -4.028 16.959 7.460 1.00 95.44 89 GLY A CA 1
ATOM 719 C C . GLY A 1 89 ? -3.169 15.719 7.719 1.00 95.44 89 GLY A C 1
ATOM 720 O O . GLY A 1 89 ? -2.455 15.269 6.831 1.00 95.44 89 GLY A O 1
ATOM 721 N N . LYS A 1 90 ? -3.269 15.148 8.924 1.00 96.12 90 LYS A N 1
ATOM 722 C CA . LYS A 1 90 ? -2.480 13.982 9.357 1.00 96.12 90 LYS A CA 1
ATOM 723 C C . LYS A 1 90 ? -3.160 12.622 9.153 1.00 96.12 90 LYS A C 1
ATOM 725 O O . LYS A 1 90 ? -2.787 11.667 9.824 1.00 96.12 90 LYS A O 1
ATOM 730 N N . HIS A 1 91 ? -4.218 12.510 8.347 1.00 95.25 91 HIS A N 1
ATOM 731 C CA . HIS A 1 91 ? -4.893 11.217 8.184 1.00 95.25 91 HIS A CA 1
ATOM 732 C C . HIS A 1 91 ? -5.420 10.942 6.783 1.00 95.25 91 HIS A C 1
ATOM 734 O O . HIS A 1 91 ? -5.786 11.860 6.049 1.00 95.25 91 HIS A O 1
ATOM 740 N N . ILE A 1 92 ? -5.474 9.652 6.458 1.00 97.06 92 ILE A N 1
ATOM 741 C CA . ILE A 1 92 ? -6.093 9.075 5.267 1.00 97.06 92 ILE A CA 1
ATOM 742 C C . ILE A 1 92 ? -7.368 8.352 5.692 1.00 97.06 92 ILE A C 1
ATOM 744 O O . ILE A 1 92 ? -7.398 7.673 6.721 1.00 97.06 92 ILE A O 1
ATOM 748 N N . THR A 1 93 ? -8.398 8.479 4.868 1.00 96.56 93 THR A N 1
ATOM 749 C CA . THR A 1 93 ? -9.680 7.803 5.018 1.00 96.56 93 THR A CA 1
ATOM 750 C C . THR A 1 93 ? -9.935 6.973 3.765 1.00 96.56 93 THR A C 1
ATOM 752 O O . THR A 1 93 ? -9.852 7.501 2.655 1.00 96.56 93 THR A O 1
ATOM 755 N N . VAL A 1 94 ? -10.227 5.684 3.944 1.00 95.56 94 VAL A N 1
ATOM 756 C CA . VAL A 1 94 ? -10.650 4.782 2.866 1.00 95.56 94 VAL A CA 1
ATOM 757 C C . VAL A 1 94 ? -12.094 4.371 3.112 1.00 95.56 94 VAL A C 1
ATOM 759 O O . VAL A 1 94 ? -12.405 3.752 4.133 1.00 95.56 94 VAL A O 1
ATOM 762 N N . GLU A 1 95 ? -12.972 4.731 2.185 1.00 93.19 95 GLU A N 1
ATOM 763 C CA . GLU A 1 95 ? -14.413 4.516 2.282 1.00 93.19 95 GLU A CA 1
ATOM 764 C C . GLU A 1 95 ? -14.867 3.521 1.216 1.00 93.19 95 GLU A C 1
ATOM 766 O O . GLU A 1 95 ? -14.732 3.748 0.014 1.00 93.19 95 GLU A O 1
ATOM 771 N N . PHE A 1 96 ? -15.397 2.385 1.665 1.00 89.62 96 PHE A N 1
ATOM 772 C CA . PHE A 1 96 ? -15.952 1.369 0.777 1.00 89.62 96 PHE A CA 1
ATOM 773 C C . PHE A 1 96 ? -17.395 1.715 0.413 1.00 89.62 96 PHE A C 1
ATOM 775 O O . PHE A 1 96 ? -18.183 2.120 1.267 1.00 89.62 96 PHE A O 1
ATOM 782 N N . ASN A 1 97 ? -17.756 1.516 -0.854 1.00 80.81 97 ASN A N 1
ATOM 783 C CA . ASN A 1 97 ? -19.125 1.716 -1.309 1.00 80.81 97 ASN A CA 1
ATOM 784 C C . ASN A 1 97 ? -20.028 0.595 -0.773 1.00 80.81 97 ASN A C 1
ATOM 786 O O . ASN A 1 97 ? -19.804 -0.572 -1.072 1.00 80.81 97 ASN A O 1
ATOM 790 N N . LEU A 1 98 ? -21.086 0.951 -0.040 1.00 70.19 98 LEU A N 1
ATOM 791 C CA . LEU A 1 98 ? -22.048 -0.008 0.522 1.00 70.19 98 LEU A CA 1
ATOM 792 C C . LEU A 1 98 ? -22.781 -0.845 -0.540 1.00 70.19 98 LEU A C 1
ATOM 794 O O . LEU A 1 98 ? -23.261 -1.932 -0.234 1.00 70.19 98 LEU A O 1
ATOM 798 N N . LYS A 1 99 ? -22.884 -0.347 -1.778 1.00 67.56 99 LYS A N 1
ATOM 799 C CA . LYS A 1 99 ? -23.524 -1.060 -2.895 1.00 67.56 99 LYS A CA 1
ATOM 800 C C . LYS A 1 99 ? -22.629 -2.135 -3.513 1.00 67.56 99 LYS A C 1
ATOM 802 O O . LYS A 1 99 ? -23.126 -2.923 -4.310 1.00 67.56 99 LYS A O 1
ATOM 807 N N . ASP A 1 100 ? -21.340 -2.153 -3.177 1.00 67.62 100 ASP A N 1
ATOM 808 C CA . ASP A 1 100 ? -20.368 -3.085 -3.735 1.00 67.62 100 ASP A CA 1
ATOM 809 C C . ASP A 1 100 ? -19.832 -3.997 -2.632 1.00 67.62 100 ASP A C 1
ATOM 811 O O . ASP A 1 100 ? -19.177 -3.567 -1.682 1.00 67.62 100 ASP A O 1
ATOM 815 N N . THR A 1 101 ? -20.163 -5.279 -2.732 1.00 74.50 101 THR A N 1
ATOM 816 C CA . THR A 1 101 ? -19.840 -6.254 -1.694 1.00 74.50 101 THR A CA 1
ATOM 817 C C . THR A 1 101 ? -18.402 -6.735 -1.869 1.00 74.50 101 THR A C 1
ATOM 819 O O . THR A 1 101 ? -18.021 -7.222 -2.936 1.00 74.50 101 THR A O 1
ATOM 822 N N . LEU A 1 102 ? -17.597 -6.609 -0.811 1.00 87.81 102 LEU A N 1
ATOM 823 C CA . LEU A 1 102 ? -16.320 -7.316 -0.717 1.00 87.81 102 LEU A CA 1
ATOM 824 C C . LEU A 1 102 ? -16.579 -8.821 -0.837 1.00 87.81 102 LEU A C 1
ATOM 826 O O . LEU A 1 102 ? -17.568 -9.328 -0.306 1.00 87.81 102 LEU A O 1
ATOM 830 N N . LYS A 1 103 ? -15.694 -9.547 -1.518 1.00 87.69 103 LYS A N 1
ATOM 831 C CA . LYS A 1 103 ? -15.825 -11.000 -1.632 1.00 87.69 103 LYS A CA 1
ATOM 832 C C . LYS A 1 103 ? -15.737 -11.630 -0.237 1.00 87.69 103 LYS A C 1
ATOM 834 O O . LYS A 1 103 ? -14.907 -11.178 0.556 1.00 87.69 103 LYS A O 1
ATOM 839 N N . PRO A 1 104 ? -16.580 -12.624 0.090 1.00 89.38 104 PRO A N 1
ATOM 840 C CA . PRO A 1 104 ? -16.500 -13.318 1.371 1.00 89.38 104 PRO A CA 1
ATOM 841 C C . PRO A 1 104 ? -15.185 -14.100 1.475 1.00 89.38 104 PRO A C 1
ATOM 843 O O . PRO A 1 104 ? -14.615 -14.488 0.456 1.00 89.38 104 PRO A O 1
ATOM 846 N N . ASN A 1 105 ? -14.712 -14.329 2.703 1.00 91.00 105 ASN A N 1
ATOM 847 C CA . ASN A 1 105 ? -13.520 -15.132 3.005 1.00 91.00 105 ASN A CA 1
ATOM 848 C C . ASN A 1 105 ? -12.267 -14.756 2.198 1.00 91.00 105 ASN A C 1
ATOM 850 O O . ASN A 1 105 ? -11.495 -15.625 1.821 1.00 91.00 105 ASN A O 1
ATOM 854 N N . THR A 1 106 ? -12.081 -13.470 1.902 1.00 90.69 106 THR A N 1
ATOM 855 C CA . THR A 1 106 ? -11.023 -12.993 1.006 1.00 90.69 106 THR A CA 1
ATOM 856 C C . THR A 1 106 ? -10.146 -11.970 1.712 1.00 90.69 106 THR A C 1
ATOM 858 O O . THR A 1 106 ? -10.657 -10.993 2.271 1.00 90.69 106 THR A O 1
ATOM 861 N N . THR A 1 107 ? -8.827 -12.142 1.618 1.00 94.19 107 THR A N 1
ATOM 862 C CA . THR A 1 107 ? -7.859 -11.128 2.046 1.00 94.19 107 THR A CA 1
ATOM 863 C C . THR A 1 107 ? -7.675 -10.058 0.982 1.00 94.19 107 THR A C 1
ATOM 865 O O . THR A 1 107 ? -7.413 -10.354 -0.179 1.00 94.19 107 THR A O 1
ATOM 868 N N . TYR A 1 108 ? -7.785 -8.802 1.396 1.00 92.44 108 TYR A N 1
ATOM 869 C CA . TYR A 1 108 ? -7.545 -7.611 0.604 1.00 92.44 108 TYR A CA 1
ATOM 870 C C . TYR A 1 108 ? -6.300 -6.877 1.098 1.00 92.44 108 TYR A C 1
ATOM 872 O O . TYR A 1 108 ? -6.068 -6.727 2.297 1.00 92.44 108 TYR A O 1
ATOM 880 N N . ILE A 1 109 ? -5.534 -6.356 0.148 1.00 93.06 109 ILE A N 1
ATOM 881 C CA . ILE A 1 109 ? -4.353 -5.528 0.359 1.00 93.06 109 ILE A CA 1
ATOM 882 C C . ILE A 1 109 ? -4.591 -4.203 -0.348 1.00 93.06 109 ILE A C 1
ATOM 884 O O . ILE A 1 109 ? -4.849 -4.183 -1.549 1.00 93.06 109 ILE A O 1
ATOM 888 N N . ILE A 1 110 ? -4.449 -3.100 0.377 1.00 93.88 110 ILE A N 1
ATOM 889 C CA . ILE A 1 110 ? -4.355 -1.748 -0.172 1.00 93.88 110 ILE A CA 1
ATOM 890 C C . ILE A 1 110 ? -2.884 -1.347 -0.108 1.00 93.88 110 ILE A C 1
ATOM 892 O O . ILE A 1 110 ? -2.381 -1.003 0.961 1.00 93.88 110 ILE A O 1
ATOM 896 N N . ASN A 1 111 ? -2.191 -1.415 -1.239 1.00 92.12 111 ASN A N 1
ATOM 897 C CA . ASN A 1 111 ? -0.800 -1.005 -1.366 1.00 92.12 111 ASN A CA 1
ATOM 898 C C . ASN A 1 111 ? -0.748 0.460 -1.805 1.00 92.12 111 ASN A C 1
ATOM 900 O O . ASN A 1 111 ? -1.252 0.809 -2.870 1.00 92.12 111 ASN A O 1
ATOM 904 N N . PHE A 1 112 ? -0.143 1.315 -0.983 1.00 93.81 112 PHE A N 1
ATOM 905 C CA . PHE A 1 112 ? -0.028 2.746 -1.258 1.00 93.81 112 PHE A CA 1
ATOM 906 C C . PHE A 1 112 ? 1.216 3.110 -2.078 1.00 93.81 112 PHE A C 1
ATOM 908 O O . PHE A 1 112 ? 1.377 4.275 -2.434 1.00 93.81 112 PHE A O 1
ATOM 915 N N . GLY A 1 113 ? 2.101 2.156 -2.377 1.00 88.75 113 GLY A N 1
ATOM 916 C CA . GLY A 1 113 ? 3.330 2.393 -3.127 1.00 88.75 113 GLY A CA 1
ATOM 917 C C . GLY A 1 113 ? 4.167 3.507 -2.496 1.00 88.75 113 GLY A C 1
ATOM 918 O O . GLY A 1 113 ? 4.615 3.382 -1.359 1.00 88.75 113 GLY A O 1
ATOM 919 N N . ASN A 1 114 ? 4.342 4.602 -3.243 1.00 90.69 114 ASN A N 1
ATOM 920 C CA . ASN A 1 114 ? 5.013 5.830 -2.800 1.00 90.69 114 ASN A CA 1
ATOM 921 C C . ASN A 1 114 ? 4.044 7.028 -2.723 1.00 90.69 114 ASN A C 1
ATOM 923 O O . ASN A 1 114 ? 4.471 8.182 -2.778 1.00 90.69 114 ASN A O 1
ATOM 927 N N . SER A 1 115 ? 2.733 6.776 -2.655 1.00 94.56 115 SER A N 1
ATOM 928 C CA . SER A 1 115 ? 1.710 7.824 -2.708 1.00 94.56 115 SER A CA 1
ATOM 929 C C . SER A 1 115 ? 1.608 8.650 -1.432 1.00 94.56 115 SER A C 1
ATOM 931 O O . SER A 1 115 ? 1.152 9.789 -1.493 1.00 94.56 115 SER A O 1
ATOM 933 N N . ILE A 1 116 ? 1.989 8.102 -0.280 1.00 96.81 116 ILE A N 1
ATOM 934 C CA . ILE A 1 116 ? 1.952 8.820 0.997 1.00 96.81 116 ILE A CA 1
ATOM 935 C C . ILE A 1 116 ? 3.291 9.527 1.164 1.00 96.81 116 ILE A C 1
ATOM 937 O O . ILE A 1 116 ? 4.318 8.863 1.268 1.00 96.81 116 ILE A O 1
ATOM 941 N N . VAL A 1 117 ? 3.282 10.856 1.186 1.00 96.94 117 VAL A N 1
ATOM 942 C CA . VAL A 1 117 ? 4.480 11.674 1.421 1.00 96.94 117 VAL A CA 1
ATOM 943 C C . VAL A 1 117 ? 4.235 12.635 2.574 1.00 96.94 117 VAL A C 1
ATOM 945 O O . VAL A 1 117 ? 3.084 13.024 2.799 1.00 96.94 117 VAL A O 1
ATOM 948 N N . ASP A 1 118 ? 5.285 13.053 3.277 1.00 96.94 118 ASP A N 1
ATOM 949 C CA . ASP A 1 118 ? 5.152 14.193 4.182 1.00 96.94 118 ASP A CA 1
ATOM 950 C C . ASP A 1 118 ? 4.825 15.482 3.404 1.00 96.94 118 ASP A C 1
ATOM 952 O O . ASP A 1 118 ? 5.014 15.592 2.185 1.00 96.94 118 ASP A O 1
ATOM 956 N N . PHE A 1 119 ? 4.253 16.452 4.108 1.00 96.56 119 PHE A N 1
ATOM 957 C CA . PHE A 1 119 ? 3.818 17.713 3.517 1.00 96.56 119 PHE A CA 1
ATOM 958 C C . PHE A 1 119 ? 4.971 18.688 3.226 1.00 96.56 119 PHE A C 1
ATOM 960 O O . PHE A 1 119 ? 4.835 19.513 2.323 1.00 96.56 119 PHE A O 1
ATOM 967 N N . THR A 1 120 ? 6.075 18.616 3.970 1.00 93.19 120 THR A N 1
ATOM 968 C CA . THR A 1 120 ? 7.129 19.640 3.991 1.00 93.19 120 THR A CA 1
ATOM 969 C C . THR A 1 120 ? 8.210 19.371 2.943 1.00 93.19 120 THR A C 1
ATOM 971 O O . THR A 1 120 ? 8.425 20.194 2.057 1.00 93.19 120 THR A O 1
ATOM 974 N N . GLU A 1 121 ? 8.866 18.214 3.019 1.00 94.38 121 GLU A N 1
ATOM 975 C CA . GLU A 1 121 ? 10.000 17.802 2.186 1.00 94.38 121 GLU A CA 1
ATOM 976 C C . GLU A 1 121 ? 9.613 16.770 1.115 1.00 94.38 121 GLU A C 1
ATOM 978 O O . GLU A 1 121 ? 10.315 16.607 0.111 1.00 94.38 121 GLU A O 1
ATOM 983 N N . GLY A 1 122 ? 8.459 16.115 1.270 1.00 95.12 122 GLY A N 1
ATOM 984 C CA . GLY A 1 122 ? 7.906 15.185 0.287 1.00 95.12 122 GLY A CA 1
ATOM 985 C C . GLY A 1 122 ? 8.573 13.805 0.265 1.00 95.12 122 GLY A C 1
ATOM 986 O O . GLY A 1 122 ? 8.515 13.122 -0.762 1.00 95.12 122 GLY A O 1
ATOM 987 N N . ASN A 1 123 ? 9.189 13.401 1.371 1.00 96.25 123 ASN A N 1
ATOM 988 C CA . ASN A 1 123 ? 9.723 12.079 1.657 1.00 96.25 123 ASN A CA 1
ATOM 989 C C . ASN A 1 123 ? 8.594 11.028 1.609 1.00 96.25 123 ASN A C 1
ATOM 991 O O . ASN A 1 123 ? 7.624 11.106 2.370 1.00 96.25 123 ASN A O 1
ATOM 995 N N . PRO A 1 124 ? 8.678 10.029 0.710 1.00 95.44 124 PRO A N 1
ATOM 996 C CA . PRO A 1 124 ? 7.645 9.010 0.578 1.00 95.44 124 PRO A CA 1
ATOM 997 C C . PRO A 1 124 ? 7.752 7.933 1.656 1.00 95.44 124 PRO A C 1
ATOM 999 O O . PRO A 1 124 ? 8.819 7.353 1.874 1.00 95.44 124 PRO A O 1
ATOM 1002 N N . LEU A 1 125 ? 6.611 7.573 2.240 1.00 95.44 125 LEU A N 1
ATOM 1003 C CA . LEU A 1 125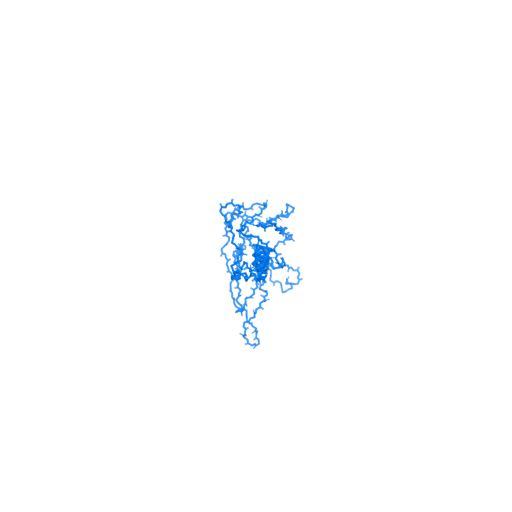 ? 6.450 6.351 3.015 1.00 95.44 125 LEU A CA 1
ATOM 1004 C C . LEU A 1 125 ? 6.355 5.161 2.053 1.00 95.44 125 LEU A C 1
ATOM 1006 O O . LEU A 1 125 ? 5.293 4.846 1.513 1.00 95.44 125 LEU A O 1
ATOM 1010 N N . LYS A 1 126 ? 7.500 4.521 1.823 1.00 90.69 126 LYS A N 1
ATOM 1011 C CA . LYS A 1 126 ? 7.644 3.409 0.878 1.00 90.69 126 LYS A CA 1
ATOM 1012 C C . LYS A 1 126 ? 7.022 2.123 1.418 1.00 90.69 126 LYS A C 1
ATOM 1014 O O . LYS A 1 126 ? 7.087 1.850 2.614 1.00 90.69 126 LYS A O 1
ATOM 1019 N N . ASN A 1 127 ? 6.520 1.289 0.507 1.00 82.50 127 ASN A N 1
ATOM 1020 C CA . ASN A 1 127 ? 6.071 -0.087 0.772 1.00 82.50 127 ASN A CA 1
ATOM 1021 C C . ASN A 1 127 ? 4.965 -0.206 1.833 1.00 82.50 127 ASN A C 1
ATOM 1023 O O . ASN A 1 127 ? 4.776 -1.271 2.424 1.00 82.50 127 ASN A O 1
ATOM 1027 N N . PHE A 1 128 ? 4.216 0.867 2.086 1.00 92.81 128 PHE A N 1
ATOM 1028 C CA . PHE A 1 128 ? 3.125 0.817 3.044 1.00 92.81 128 PHE A CA 1
ATOM 1029 C C . PHE A 1 128 ? 1.910 0.105 2.446 1.00 92.81 128 PHE A C 1
ATOM 1031 O O . PHE A 1 128 ? 1.389 0.494 1.398 1.00 92.81 128 PHE A O 1
ATOM 1038 N N . SER A 1 129 ? 1.451 -0.936 3.139 1.00 93.25 129 SER A N 1
ATOM 1039 C CA . SER A 1 129 ? 0.262 -1.700 2.771 1.00 93.25 129 SER A CA 1
ATOM 1040 C C . SER A 1 129 ? -0.661 -1.891 3.968 1.00 93.25 129 SER A C 1
ATOM 1042 O O . SER A 1 129 ? -0.211 -2.162 5.084 1.00 93.25 129 SER A O 1
ATOM 1044 N N . TYR A 1 130 ? -1.962 -1.784 3.714 1.00 94.69 130 TYR A N 1
ATOM 1045 C CA . TYR A 1 130 ? -3.014 -2.102 4.670 1.00 94.69 130 TYR A CA 1
ATOM 1046 C C . TYR A 1 130 ? -3.709 -3.399 4.255 1.00 94.69 130 TYR A C 1
ATOM 1048 O O . TYR A 1 130 ? -4.223 -3.488 3.142 1.00 94.69 130 TYR A O 1
ATOM 1056 N N . ILE A 1 131 ? -3.707 -4.396 5.135 1.00 94.69 131 ILE A N 1
ATOM 1057 C CA . ILE A 1 131 ? -4.194 -5.752 4.890 1.00 94.69 131 ILE A CA 1
ATOM 1058 C C . ILE A 1 131 ? -5.394 -6.025 5.796 1.00 94.69 131 ILE A C 1
ATOM 1060 O O . ILE A 1 131 ? -5.375 -5.714 6.988 1.00 94.69 131 ILE A O 1
ATOM 1064 N N . PHE A 1 132 ? -6.443 -6.622 5.244 1.00 95.12 132 PHE A N 1
ATOM 1065 C CA . PHE A 1 132 ? -7.603 -7.090 5.999 1.00 95.12 132 PHE A CA 1
ATOM 1066 C C . PHE A 1 132 ? -8.252 -8.280 5.295 1.00 95.12 132 PHE A C 1
ATOM 1068 O O . PHE A 1 132 ? -8.091 -8.441 4.093 1.00 95.12 132 PHE A O 1
ATOM 1075 N N . SER A 1 133 ? -9.021 -9.087 6.014 1.00 95.06 133 SER A N 1
ATOM 1076 C CA . SER A 1 133 ? -9.803 -10.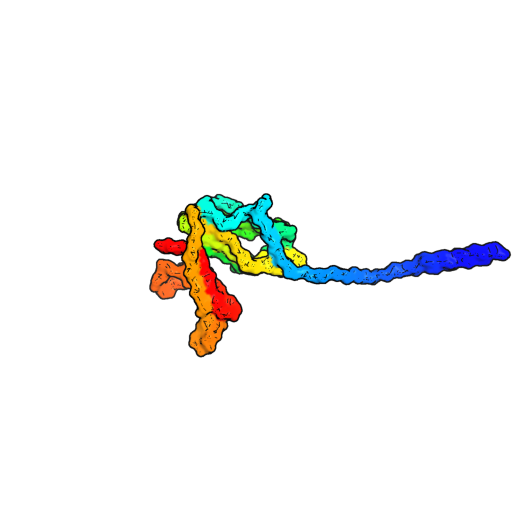189 5.459 1.00 95.06 133 SER A CA 1
ATOM 1077 C C . SER A 1 133 ? -11.262 -10.063 5.853 1.00 95.06 133 SER A C 1
ATOM 1079 O O . SER A 1 133 ? -11.584 -9.696 6.984 1.00 95.06 133 SER A O 1
ATOM 1081 N N . THR A 1 134 ? -12.151 -10.371 4.914 1.00 93.75 134 THR A N 1
ATOM 1082 C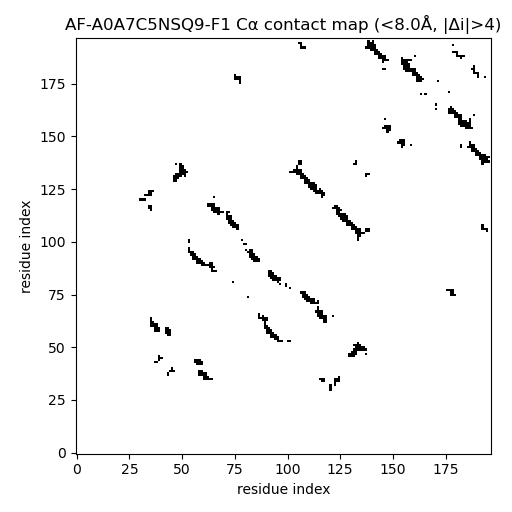 CA . THR A 1 134 ? -13.589 -10.515 5.181 1.00 93.75 134 THR A CA 1
ATOM 1083 C C . THR A 1 134 ? -13.929 -11.831 5.883 1.00 93.75 134 THR A C 1
ATOM 1085 O O . THR A 1 134 ? -15.026 -11.950 6.420 1.00 93.75 134 THR A O 1
ATOM 1088 N N . GLY A 1 135 ? -13.007 -12.800 5.892 1.00 92.94 135 GLY A N 1
ATOM 1089 C CA . GLY A 1 135 ? -13.124 -14.062 6.624 1.00 92.94 135 GLY A CA 1
ATOM 1090 C C . GLY A 1 135 ? -12.426 -14.033 7.980 1.00 92.94 135 GLY A C 1
ATOM 1091 O O . GLY A 1 135 ? -11.899 -13.012 8.414 1.00 92.94 135 GLY A O 1
ATOM 1092 N N . ASP A 1 136 ? -12.371 -15.184 8.633 1.00 95.19 136 ASP A N 1
ATOM 1093 C CA . ASP A 1 136 ? -11.795 -15.373 9.968 1.00 95.19 136 ASP A CA 1
ATOM 1094 C C . ASP A 1 136 ? -10.261 -15.506 9.993 1.00 95.19 136 ASP A C 1
ATOM 1096 O O . ASP A 1 136 ? -9.658 -15.521 11.066 1.00 95.19 136 ASP A O 1
ATOM 1100 N N . LYS A 1 137 ? -9.618 -15.551 8.823 1.00 94.56 137 LYS A N 1
ATOM 1101 C CA . LYS A 1 137 ? -8.164 -15.665 8.664 1.00 94.56 137 LYS A CA 1
ATOM 1102 C C . LYS A 1 137 ? -7.621 -14.708 7.607 1.00 94.56 137 LYS A C 1
ATOM 1104 O O . LYS A 1 137 ? -8.337 -14.295 6.697 1.00 94.56 137 LYS A O 1
ATOM 1109 N N . ILE A 1 138 ? -6.332 -14.400 7.719 1.00 95.31 138 ILE A N 1
ATOM 1110 C CA . ILE A 1 138 ? -5.543 -13.773 6.657 1.00 95.31 138 ILE A CA 1
ATOM 1111 C C . ILE A 1 138 ? -4.964 -14.895 5.788 1.00 95.31 138 ILE A C 1
ATOM 1113 O O . ILE A 1 138 ? -4.347 -15.825 6.307 1.00 95.31 138 ILE A O 1
ATOM 1117 N N . ASP A 1 139 ? -5.171 -14.813 4.479 1.00 91.94 139 ASP A N 1
ATOM 1118 C CA . ASP A 1 139 ? -4.627 -15.767 3.517 1.00 91.94 139 ASP A CA 1
ATOM 1119 C C . ASP A 1 139 ? -3.096 -15.683 3.498 1.00 91.94 139 ASP A C 1
ATOM 1121 O O . ASP A 1 139 ? -2.533 -14.600 3.606 1.00 91.94 139 ASP A O 1
ATOM 1125 N N . SER A 1 140 ? -2.397 -16.806 3.357 1.00 88.19 140 SER A N 1
ATOM 1126 C CA . SER A 1 140 ? -0.930 -16.851 3.471 1.00 88.19 140 SER A CA 1
ATOM 1127 C C . SER A 1 140 ? -0.207 -17.171 2.165 1.00 88.19 140 SER A C 1
ATOM 1129 O O . SER A 1 140 ? 1.016 -17.028 2.105 1.00 88.19 140 SER A O 1
ATOM 1131 N N . LEU A 1 141 ? -0.930 -17.590 1.121 1.00 91.75 141 LEU A N 1
ATOM 1132 C 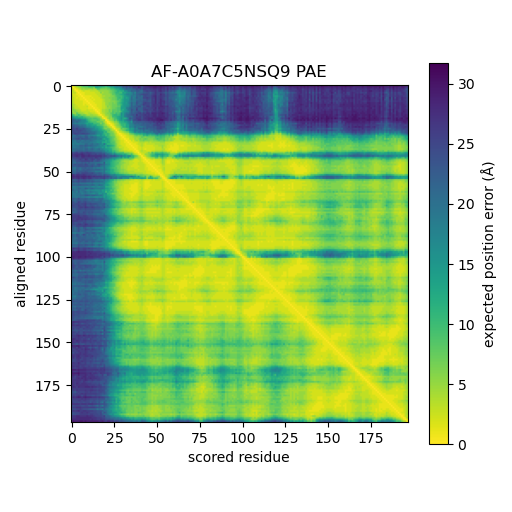CA . LEU A 1 141 ? -0.318 -18.016 -0.131 1.00 91.75 141 LEU A CA 1
ATOM 1133 C C . LEU A 1 141 ? 0.395 -16.838 -0.803 1.00 91.75 141 LEU A C 1
ATOM 1135 O O . LEU A 1 141 ? -0.122 -15.717 -0.872 1.00 91.75 141 LEU A O 1
ATOM 1139 N N . SER A 1 142 ? 1.592 -17.102 -1.313 1.00 92.19 142 SER A N 1
ATOM 1140 C CA . SER A 1 142 ? 2.408 -16.120 -2.013 1.00 92.19 142 SER A CA 1
ATOM 1141 C C . SER A 1 142 ? 3.025 -16.707 -3.278 1.00 92.19 142 SER A C 1
ATOM 1143 O O . SER A 1 142 ? 3.275 -17.907 -3.377 1.00 92.19 142 SER A O 1
ATOM 1145 N N . LEU A 1 143 ? 3.252 -15.842 -4.262 1.00 92.88 143 LEU A N 1
ATOM 1146 C CA . LEU A 1 143 ? 3.962 -16.139 -5.496 1.00 92.88 143 LEU A CA 1
ATOM 1147 C C . LEU A 1 143 ? 4.986 -15.038 -5.743 1.00 92.88 143 LEU A C 1
ATOM 1149 O O . LEU A 1 143 ? 4.637 -13.863 -5.848 1.00 92.88 143 LEU A O 1
ATOM 1153 N N . SER A 1 144 ? 6.244 -15.428 -5.888 1.00 95.31 144 SER A N 1
ATOM 1154 C CA . SER A 1 144 ? 7.342 -14.518 -6.184 1.00 95.31 144 SER A CA 1
ATOM 1155 C C . SER A 1 144 ? 8.214 -15.055 -7.311 1.00 95.31 144 SER A C 1
ATOM 1157 O O . SER A 1 144 ? 8.198 -16.245 -7.633 1.00 95.31 144 SER A O 1
ATOM 1159 N N . GLY A 1 145 ? 8.964 -14.161 -7.948 1.00 96.50 145 GLY A N 1
ATOM 1160 C CA . GLY A 1 145 ? 9.851 -14.522 -9.045 1.00 96.50 145 GLY A CA 1
ATOM 1161 C C . GLY A 1 145 ? 10.603 -13.326 -9.611 1.00 96.50 145 GLY A C 1
ATOM 1162 O O . GLY A 1 145 ? 10.487 -12.210 -9.111 1.00 96.50 145 GLY A O 1
ATOM 1163 N N . ILE A 1 146 ? 11.377 -13.573 -10.669 1.00 97.00 146 ILE A N 1
ATOM 1164 C CA . ILE A 1 146 ? 12.174 -12.554 -11.363 1.00 97.00 146 ILE A CA 1
ATOM 1165 C C . ILE A 1 146 ? 11.781 -12.531 -12.836 1.00 97.00 146 ILE A C 1
ATOM 1167 O O . ILE A 1 146 ? 11.873 -13.547 -13.526 1.00 97.00 146 ILE A O 1
ATOM 1171 N N . VAL A 1 147 ? 11.398 -11.360 -13.339 1.00 97.12 147 VAL A N 1
ATOM 1172 C CA . VAL A 1 147 ? 11.136 -11.127 -14.759 1.00 97.12 147 VAL A CA 1
ATOM 1173 C C . VAL A 1 147 ? 12.418 -10.665 -15.441 1.00 97.12 147 VAL A C 1
ATOM 1175 O O . VAL A 1 147 ? 13.017 -9.651 -15.077 1.00 97.12 147 VAL A O 1
ATOM 1178 N N . ARG A 1 148 ? 12.827 -11.408 -16.469 1.00 97.19 148 ARG A N 1
ATOM 1179 C CA . ARG A 1 148 ? 13.971 -11.079 -17.323 1.00 97.19 148 ARG A CA 1
ATOM 1180 C C . ARG A 1 148 ? 13.524 -10.947 -18.767 1.00 97.19 148 ARG A C 1
ATOM 1182 O O . ARG A 1 148 ? 12.679 -11.709 -19.231 1.00 97.19 148 ARG A O 1
ATOM 1189 N N . ASN A 1 149 ? 14.123 -10.009 -19.486 1.00 96.00 149 ASN A N 1
ATOM 1190 C CA . ASN A 1 149 ? 13.898 -9.865 -20.913 1.00 96.00 149 ASN A CA 1
ATOM 1191 C C . ASN A 1 149 ? 14.418 -11.119 -21.638 1.00 96.00 149 ASN A C 1
ATOM 1193 O O . ASN A 1 149 ? 15.506 -11.625 -21.355 1.00 96.00 149 ASN A O 1
ATOM 1197 N N . ALA A 1 150 ? 13.619 -11.652 -22.563 1.00 95.69 150 ALA A N 1
ATOM 1198 C CA . ALA A 1 150 ? 13.938 -12.902 -23.241 1.00 95.69 150 ALA A CA 1
ATOM 1199 C C . ALA A 1 150 ? 15.195 -12.813 -24.128 1.00 95.69 150 ALA A C 1
ATOM 1201 O O . ALA A 1 150 ? 15.891 -13.825 -24.253 1.00 95.69 150 ALA A O 1
ATOM 1202 N N . TYR A 1 151 ? 15.493 -11.634 -24.687 1.00 96.44 151 TYR A N 1
ATOM 1203 C CA . TYR A 1 151 ? 16.595 -11.396 -25.622 1.00 96.44 151 TYR A CA 1
ATOM 1204 C C . TYR A 1 151 ? 17.941 -11.219 -24.915 1.00 96.44 151 TYR A C 1
ATOM 1206 O O . TYR A 1 151 ? 18.894 -11.916 -25.247 1.00 96.44 151 TYR A O 1
ATOM 1214 N N . ASP A 1 152 ? 18.027 -10.321 -23.930 1.00 96.50 152 ASP A N 1
ATOM 1215 C CA . ASP A 1 152 ? 19.299 -9.969 -23.273 1.00 96.50 152 ASP A CA 1
ATOM 1216 C C . ASP A 1 152 ? 19.463 -10.560 -21.860 1.00 96.50 152 ASP A C 1
ATOM 1218 O O . ASP A 1 152 ? 20.506 -10.381 -21.231 1.00 96.50 152 ASP A O 1
ATOM 1222 N N . LYS A 1 153 ? 18.444 -11.278 -21.363 1.00 96.00 153 LYS A N 1
ATOM 1223 C CA . LYS A 1 153 ? 18.378 -11.895 -20.026 1.00 96.00 153 LYS A CA 1
ATOM 1224 C C . LYS A 1 153 ? 18.517 -10.909 -18.863 1.00 96.00 153 LYS A C 1
ATOM 1226 O O . LYS A 1 153 ? 18.681 -11.347 -17.721 1.00 96.00 153 LYS A O 1
ATOM 1231 N N . LYS A 1 154 ? 18.410 -9.602 -19.106 1.00 97.38 154 LYS A N 1
ATOM 1232 C CA . LYS A 1 154 ? 18.488 -8.593 -18.049 1.00 97.38 154 LYS A CA 1
ATOM 1233 C C . LYS A 1 154 ? 17.163 -8.485 -17.299 1.00 97.38 154 LYS A C 1
ATOM 1235 O O . LYS A 1 154 ? 16.106 -8.712 -17.895 1.00 97.38 154 LYS A O 1
ATOM 1240 N N . PRO A 1 155 ? 17.192 -8.143 -16.001 1.00 97.06 155 PRO A N 1
ATOM 1241 C CA . PRO A 1 155 ? 15.976 -7.851 -15.264 1.00 97.06 155 PRO A CA 1
ATOM 1242 C C . PRO A 1 155 ? 15.195 -6.684 -15.859 1.00 97.06 155 PRO A C 1
ATOM 1244 O O . PRO A 1 155 ? 15.788 -5.742 -16.388 1.00 97.06 155 PRO A O 1
ATOM 1247 N N . VAL A 1 156 ? 13.868 -6.741 -15.754 1.00 96.00 156 VAL A N 1
ATOM 1248 C CA . VAL A 1 156 ? 12.987 -5.691 -16.276 1.00 96.00 156 VAL A CA 1
ATOM 1249 C C . VAL A 1 156 ? 12.201 -5.064 -15.137 1.00 96.00 156 VAL A C 1
ATOM 1251 O O . VAL A 1 156 ? 11.424 -5.747 -14.475 1.00 96.00 156 VAL A O 1
ATOM 1254 N N . LYS A 1 157 ? 12.381 -3.757 -14.942 1.00 94.06 157 LYS A N 1
ATOM 1255 C CA . LYS A 1 157 ? 11.642 -2.947 -13.970 1.00 94.06 157 LYS A CA 1
ATOM 1256 C C . LYS A 1 157 ? 10.277 -2.529 -14.510 1.00 94.06 157 LYS A C 1
ATOM 1258 O O . LYS A 1 157 ? 10.160 -2.205 -15.691 1.00 94.06 157 LYS A O 1
ATOM 1263 N N . GLY A 1 158 ? 9.277 -2.444 -13.635 1.00 87.88 158 GLY A N 1
ATOM 1264 C CA . GLY A 1 158 ? 7.990 -1.820 -13.944 1.00 87.88 158 GLY A CA 1
ATOM 1265 C C . GLY A 1 158 ? 7.057 -2.692 -14.785 1.00 87.88 158 GLY A C 1
ATOM 1266 O O . GLY A 1 158 ? 6.078 -2.197 -15.343 1.00 87.88 158 GLY A O 1
ATOM 1267 N N . VAL A 1 159 ? 7.352 -3.988 -14.914 1.00 91.88 159 VAL A N 1
ATOM 1268 C CA . VAL A 1 159 ? 6.497 -4.940 -15.628 1.00 91.88 159 VAL A CA 1
ATOM 1269 C C . VAL A 1 159 ? 5.414 -5.433 -14.685 1.00 91.88 159 VAL A C 1
ATOM 1271 O O . VAL A 1 159 ? 5.691 -5.810 -13.549 1.00 91.88 159 VAL A O 1
ATOM 1274 N N . LYS A 1 160 ? 4.173 -5.474 -15.173 1.00 89.50 160 LYS A N 1
ATOM 1275 C CA . LYS A 1 160 ? 3.047 -6.033 -14.426 1.00 89.50 160 LYS A CA 1
ATOM 1276 C C . LYS A 1 160 ? 2.976 -7.543 -14.614 1.00 89.50 160 LYS A C 1
ATOM 1278 O O . LYS A 1 160 ? 2.782 -8.016 -15.730 1.00 89.50 160 LYS A O 1
ATOM 1283 N N . VAL A 1 161 ? 3.066 -8.279 -13.516 1.00 91.94 161 VAL A N 1
ATOM 1284 C CA . VAL A 1 161 ? 2.777 -9.714 -13.451 1.00 91.94 161 VAL A CA 1
ATOM 1285 C C . VAL A 1 161 ? 1.332 -9.871 -13.006 1.00 91.94 161 VAL A C 1
ATOM 1287 O O . VAL A 1 161 ? 0.952 -9.327 -11.974 1.00 91.94 161 VAL A O 1
ATOM 1290 N N . MET A 1 162 ? 0.518 -10.563 -13.798 1.00 90.69 162 MET A N 1
ATOM 1291 C CA . MET A 1 162 ? -0.934 -10.642 -13.630 1.00 90.69 162 MET A CA 1
ATOM 1292 C C . MET A 1 162 ? -1.379 -12.097 -13.487 1.00 90.69 162 MET A C 1
ATOM 1294 O O . MET A 1 162 ? -0.988 -12.935 -14.294 1.00 90.69 162 MET A O 1
ATOM 1298 N N . LEU A 1 163 ? -2.211 -12.384 -12.487 1.00 89.62 163 LEU A N 1
ATOM 1299 C CA . LEU A 1 163 ? -2.760 -13.714 -12.221 1.00 89.62 163 LEU A CA 1
ATOM 1300 C C . LEU A 1 163 ? -4.245 -13.727 -12.557 1.00 89.62 163 LEU A C 1
ATOM 1302 O O . LEU A 1 163 ? -5.018 -12.921 -12.034 1.00 89.62 163 LEU A O 1
ATOM 1306 N N . TYR A 1 164 ? -4.632 -14.674 -13.402 1.00 88.44 164 TYR A N 1
ATOM 1307 C CA . TYR A 1 164 ? -6.007 -14.926 -13.810 1.00 88.44 164 TYR A CA 1
ATOM 1308 C C . TYR A 1 164 ? -6.424 -16.317 -13.339 1.00 88.44 164 TYR A C 1
ATOM 1310 O O . TYR A 1 164 ? -5.593 -17.207 -13.207 1.00 88.44 164 TYR A O 1
ATOM 1318 N N . ASN A 1 165 ? -7.717 -16.498 -13.096 1.00 82.81 165 ASN A N 1
ATOM 1319 C CA . ASN A 1 165 ? -8.320 -17.783 -12.744 1.00 82.81 165 ASN A CA 1
ATOM 1320 C C . ASN A 1 165 ? -8.959 -18.464 -13.968 1.00 82.81 165 ASN A C 1
ATOM 1322 O O . ASN A 1 165 ? -9.999 -19.107 -13.855 1.00 82.81 165 ASN A O 1
ATOM 1326 N N . GLU A 1 166 ? -8.402 -18.228 -15.155 1.00 84.56 166 GLU A N 1
ATOM 1327 C CA . GLU A 1 166 ? -8.957 -18.677 -16.426 1.00 84.56 166 GLU A CA 1
ATOM 1328 C C . GLU A 1 166 ? -7.842 -18.879 -17.456 1.00 84.56 166 GLU A C 1
ATOM 1330 O O . GLU A 1 166 ? -7.000 -18.001 -17.633 1.00 84.56 166 GLU A O 1
ATOM 1335 N N . ASP A 1 167 ? -7.899 -19.999 -18.177 1.00 83.44 167 ASP A N 1
ATOM 1336 C CA . ASP A 1 167 ? -6.814 -20.464 -19.056 1.00 83.44 167 ASP A CA 1
ATOM 1337 C C . ASP A 1 167 ? -6.962 -20.012 -20.519 1.00 83.44 167 ASP A C 1
ATOM 1339 O O . ASP A 1 167 ? -6.289 -20.511 -21.416 1.00 83.44 167 ASP A O 1
ATOM 1343 N N . ARG A 1 168 ? -7.876 -19.078 -20.806 1.00 90.25 168 ARG A N 1
ATOM 1344 C CA . ARG A 1 168 ? -8.066 -18.559 -22.168 1.00 90.25 168 ARG A CA 1
ATOM 1345 C C . ARG A 1 168 ? -7.011 -17.502 -22.481 1.00 90.25 168 ARG A C 1
ATOM 1347 O O . ARG A 1 168 ? -6.997 -16.464 -21.829 1.00 90.25 168 ARG A O 1
ATOM 1354 N N . ASP A 1 169 ? -6.255 -17.671 -23.563 1.00 84.12 169 ASP A N 1
ATOM 1355 C CA . ASP A 1 169 ? -5.218 -16.714 -24.003 1.00 84.12 169 ASP A CA 1
ATOM 1356 C C . ASP A 1 169 ? -5.713 -15.261 -24.110 1.00 84.12 169 ASP A C 1
ATOM 1358 O O . ASP A 1 169 ? -4.998 -14.304 -23.813 1.00 84.12 169 ASP A O 1
ATOM 1362 N N . SER A 1 170 ? -6.972 -15.076 -24.511 1.00 90.00 170 SER A N 1
ATOM 1363 C CA . SER A 1 170 ? -7.576 -13.752 -24.677 1.00 90.00 170 SER A CA 1
ATOM 1364 C C . SER A 1 170 ? -8.037 -13.097 -23.367 1.00 90.00 170 SER A C 1
ATOM 1366 O O . SER A 1 170 ? -8.543 -11.972 -23.402 1.00 90.00 170 SER A O 1
ATOM 1368 N N . VAL A 1 171 ? -7.882 -13.752 -22.208 1.00 89.50 171 VAL A N 1
ATOM 1369 C CA . VAL A 1 171 ? -8.375 -13.252 -20.911 1.00 89.50 171 VAL A CA 1
ATOM 1370 C C . VAL A 1 171 ? -7.789 -11.884 -20.560 1.00 89.50 171 VAL A C 1
ATOM 1372 O O . VAL A 1 171 ? -8.521 -11.012 -20.097 1.00 89.50 171 VAL A O 1
ATOM 1375 N N . VAL A 1 172 ? -6.513 -11.659 -20.888 1.00 87.69 172 VAL A N 1
ATOM 1376 C CA . VAL A 1 172 ? -5.771 -10.421 -20.591 1.00 87.69 172 VAL A CA 1
ATOM 1377 C C . VAL A 1 172 ? -6.393 -9.187 -21.255 1.00 87.69 172 VAL A C 1
ATOM 1379 O O . VAL A 1 172 ? -6.263 -8.076 -20.747 1.00 87.69 172 VAL A O 1
ATOM 1382 N N . PHE A 1 173 ? -7.093 -9.365 -22.377 1.00 87.06 173 PHE A N 1
ATOM 1383 C CA . PHE A 1 173 ? -7.731 -8.266 -23.110 1.00 87.06 173 PHE A CA 1
ATOM 1384 C C . PHE A 1 173 ? -9.166 -7.994 -22.656 1.00 87.06 173 PHE A C 1
ATOM 1386 O O . PHE A 1 173 ? -9.684 -6.902 -22.871 1.00 87.06 173 PHE A O 1
ATOM 1393 N N . ASN A 1 174 ? -9.816 -8.988 -22.051 1.00 86.50 174 ASN A N 1
ATOM 1394 C CA . ASN A 1 174 ? -11.256 -8.966 -21.795 1.00 86.50 174 ASN A CA 1
ATOM 1395 C C . ASN A 1 174 ? -11.607 -8.850 -20.311 1.00 86.50 174 ASN A C 1
ATOM 1397 O O . ASN A 1 174 ? -12.737 -8.497 -19.971 1.00 86.50 174 ASN A O 1
ATOM 1401 N N . LYS A 1 175 ? -10.673 -9.181 -19.417 1.00 85.00 175 LYS A N 1
ATOM 1402 C CA . LYS A 1 175 ? -10.895 -9.188 -17.974 1.00 85.00 175 LYS A CA 1
ATOM 1403 C C . LYS A 1 175 ? -9.725 -8.557 -17.242 1.00 85.00 175 LYS A C 1
ATOM 1405 O O . LYS A 1 175 ? -8.586 -8.582 -17.687 1.00 85.00 175 LYS A O 1
ATOM 1410 N N . LEU A 1 176 ? -10.037 -8.012 -16.076 1.00 84.75 176 LEU A N 1
ATOM 1411 C CA . LEU A 1 176 ? -9.035 -7.587 -15.116 1.00 84.75 176 LEU A CA 1
ATOM 1412 C C . LEU A 1 176 ? -8.469 -8.810 -14.373 1.00 84.75 176 LEU A C 1
ATOM 1414 O O . LEU A 1 176 ? -9.228 -9.749 -14.111 1.00 84.75 176 LEU A O 1
ATOM 1418 N N . PRO A 1 177 ? -7.172 -8.808 -14.018 1.00 86.81 177 PRO A N 1
ATOM 1419 C CA . PRO A 1 177 ? -6.580 -9.909 -13.272 1.00 86.81 177 PRO A CA 1
ATOM 1420 C C . PRO A 1 177 ? -7.142 -10.002 -11.858 1.00 86.81 177 PRO A C 1
ATOM 1422 O O . PRO A 1 177 ? -7.634 -9.034 -11.286 1.00 86.81 177 PRO A O 1
ATOM 1425 N N . TYR A 1 178 ? -7.039 -11.175 -11.256 1.00 85.88 178 TYR A N 1
ATOM 1426 C CA . TYR A 1 178 ? -7.446 -11.360 -9.872 1.00 85.88 178 TYR A CA 1
ATOM 1427 C C . TYR A 1 178 ? -6.419 -10.748 -8.916 1.00 85.88 178 TYR A C 1
ATOM 1429 O O . TYR A 1 178 ? -6.777 -9.965 -8.035 1.00 85.88 178 TYR A O 1
ATOM 1437 N N . TYR A 1 179 ? -5.140 -11.040 -9.161 1.00 88.94 179 TYR A N 1
ATOM 1438 C CA . TYR A 1 179 ? -3.994 -10.469 -8.461 1.00 88.94 179 TYR A CA 1
ATOM 1439 C C . TYR A 1 179 ? -2.987 -9.918 -9.462 1.00 88.94 179 TYR A C 1
ATOM 1441 O O . TYR A 1 179 ? -2.892 -10.391 -10.594 1.00 88.94 179 TYR A O 1
ATOM 1449 N N . PHE A 1 180 ? -2.200 -8.935 -9.042 1.00 89.00 180 PHE A N 1
ATOM 1450 C CA . PHE A 1 180 ? -1.068 -8.472 -9.828 1.00 89.00 180 PHE A CA 1
ATOM 1451 C C . PHE A 1 180 ? 0.028 -7.896 -8.933 1.00 89.00 180 PHE A C 1
ATOM 1453 O O . PHE A 1 180 ? -0.234 -7.474 -7.805 1.00 89.00 180 PHE A O 1
ATOM 1460 N N . ALA A 1 181 ? 1.246 -7.862 -9.461 1.00 88.94 181 ALA A N 1
ATOM 1461 C CA . ALA A 1 181 ? 2.394 -7.171 -8.889 1.00 88.94 181 ALA A CA 1
ATOM 1462 C C . ALA A 1 181 ? 3.145 -6.414 -9.987 1.00 88.94 181 ALA A C 1
ATOM 1464 O O . ALA A 1 181 ? 2.980 -6.700 -11.172 1.00 88.94 181 ALA A O 1
ATOM 1465 N N . GLU A 1 182 ? 3.970 -5.453 -9.587 1.00 87.31 182 GLU A N 1
ATOM 1466 C CA . GLU A 1 182 ? 4.896 -4.748 -10.470 1.00 87.31 182 GLU A CA 1
ATOM 1467 C C . GLU A 1 182 ? 6.329 -5.094 -10.069 1.00 87.31 182 GLU A C 1
ATOM 1469 O O . GLU A 1 182 ? 6.622 -5.215 -8.878 1.00 87.31 182 GLU A O 1
ATOM 1474 N N . THR A 1 183 ? 7.201 -5.292 -11.054 1.00 91.31 183 THR A N 1
ATOM 1475 C CA . THR A 1 183 ? 8.595 -5.661 -10.808 1.00 91.31 183 THR A CA 1
ATOM 1476 C C . THR A 1 183 ? 9.449 -4.475 -10.369 1.00 91.31 183 THR A C 1
ATOM 1478 O O . THR A 1 183 ? 9.305 -3.357 -10.875 1.00 91.31 183 THR A O 1
ATOM 1481 N N . ASP A 1 184 ? 10.385 -4.724 -9.458 1.00 89.81 184 ASP A N 1
ATOM 1482 C CA . ASP A 1 184 ? 11.334 -3.719 -8.979 1.00 89.81 184 ASP A CA 1
ATOM 1483 C C . ASP A 1 184 ? 12.552 -3.530 -9.913 1.00 89.81 184 ASP A C 1
ATOM 1485 O O . ASP A 1 184 ? 12.614 -4.066 -11.021 1.00 89.81 184 ASP A O 1
ATOM 1489 N N . ASP A 1 185 ? 13.545 -2.746 -9.473 1.00 91.62 185 ASP A N 1
ATOM 1490 C CA . ASP A 1 185 ? 14.796 -2.496 -10.210 1.00 91.62 185 ASP A CA 1
ATOM 1491 C C . ASP A 1 185 ? 15.600 -3.772 -10.535 1.00 91.62 185 ASP A C 1
ATOM 1493 O O . ASP A 1 185 ? 16.408 -3.775 -11.466 1.00 91.62 185 ASP A O 1
ATOM 1497 N N . LYS A 1 186 ? 15.379 -4.863 -9.794 1.00 95.00 186 LYS A N 1
ATOM 1498 C CA . LYS A 1 186 ? 16.002 -6.177 -9.996 1.00 95.00 186 LYS A CA 1
ATOM 1499 C C . LYS A 1 186 ? 15.096 -7.147 -10.750 1.00 95.00 186 LYS A C 1
ATOM 1501 O O . LYS A 1 186 ? 15.442 -8.321 -10.886 1.00 95.00 186 LYS A O 1
ATOM 1506 N N . GLY A 1 187 ? 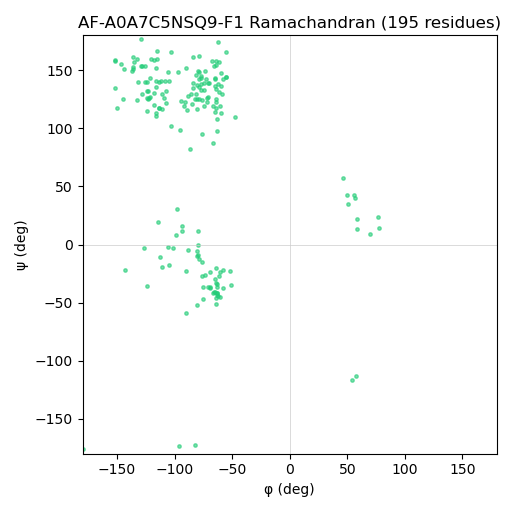13.962 -6.671 -11.265 1.00 94.44 187 GLY A N 1
ATOM 1507 C CA . GLY A 1 187 ? 12.958 -7.494 -11.928 1.00 94.44 187 GLY A CA 1
ATOM 1508 C C . GLY A 1 187 ? 12.201 -8.418 -10.975 1.00 94.44 187 GLY A C 1
ATOM 1509 O O . GLY A 1 187 ? 11.474 -9.288 -11.450 1.00 94.44 187 GLY A O 1
ATOM 1510 N N . GLU A 1 188 ? 12.372 -8.273 -9.660 1.00 96.06 188 GLU A N 1
ATOM 1511 C CA . GLU A 1 188 ? 11.724 -9.108 -8.652 1.00 96.06 188 GLU A CA 1
ATOM 1512 C C . GLU A 1 188 ? 10.262 -8.681 -8.488 1.00 96.06 188 GLU A C 1
ATOM 1514 O O . GLU A 1 188 ? 9.949 -7.491 -8.456 1.00 96.06 188 GLU A O 1
ATOM 1519 N N . PHE A 1 189 ? 9.355 -9.651 -8.377 1.00 93.06 189 PHE A N 1
ATOM 1520 C CA . PHE A 1 189 ? 7.959 -9.419 -8.014 1.00 93.06 189 PHE A CA 1
ATOM 1521 C C . PHE A 1 189 ? 7.541 -10.339 -6.870 1.00 93.06 189 P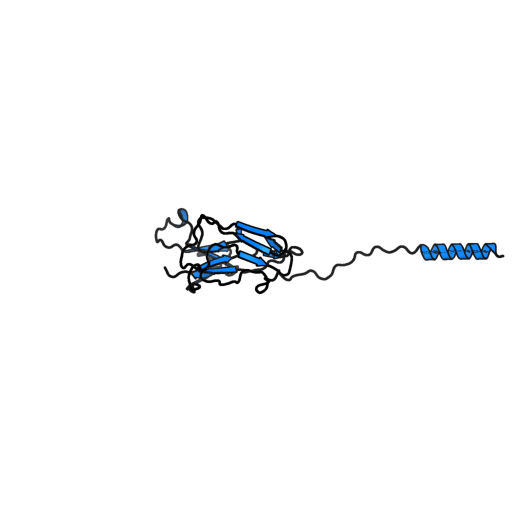HE A C 1
ATOM 1523 O O . PHE A 1 189 ? 8.068 -11.442 -6.705 1.00 93.06 189 PHE A O 1
ATOM 1530 N N . ASN A 1 190 ? 6.546 -9.894 -6.109 1.00 92.12 190 ASN A N 1
ATOM 1531 C CA . ASN A 1 190 ? 5.921 -10.682 -5.060 1.00 92.12 190 ASN A CA 1
ATOM 1532 C C . ASN A 1 190 ? 4.427 -10.354 -4.981 1.00 92.12 190 ASN A C 1
ATOM 1534 O O . ASN A 1 190 ? 4.040 -9.197 -4.819 1.00 92.12 190 ASN A O 1
ATOM 1538 N N . ILE A 1 191 ? 3.601 -11.387 -5.082 1.00 91.00 191 ILE A N 1
ATOM 1539 C CA . ILE A 1 191 ? 2.162 -11.352 -4.852 1.00 91.00 191 ILE A CA 1
ATOM 1540 C C . ILE A 1 191 ? 1.925 -12.142 -3.574 1.00 91.00 191 ILE A C 1
ATOM 1542 O O . ILE A 1 191 ? 2.214 -13.331 -3.516 1.00 91.00 191 ILE A O 1
ATOM 1546 N N . SER A 1 192 ? 1.432 -11.483 -2.535 1.00 90.56 192 SER A N 1
ATOM 1547 C CA . SER A 1 192 ? 1.204 -12.100 -1.226 1.00 90.56 192 SER A CA 1
ATOM 1548 C C . SER A 1 192 ? -0.274 -12.128 -0.873 1.00 90.56 192 SER A C 1
ATOM 1550 O O . SER A 1 192 ? -1.073 -11.426 -1.489 1.00 90.56 192 SER A O 1
ATOM 1552 N N . TYR A 1 193 ? -0.595 -12.906 0.158 1.00 90.62 193 TYR A N 1
ATOM 1553 C CA . TYR A 1 193 ? -1.926 -13.019 0.749 1.00 90.62 193 TYR A CA 1
ATOM 1554 C C . TYR A 1 193 ? -3.010 -13.405 -0.269 1.00 90.62 193 TYR A C 1
ATOM 1556 O O . TYR A 1 193 ? -4.099 -12.831 -0.304 1.00 90.62 193 TYR A O 1
ATOM 1564 N N . MET A 1 194 ? -2.681 -14.358 -1.142 1.00 89.12 194 MET A N 1
ATOM 1565 C CA . MET A 1 194 ? -3.617 -14.890 -2.127 1.00 89.12 194 MET A CA 1
ATOM 1566 C C . MET A 1 194 ? -4.539 -15.918 -1.481 1.00 89.12 194 MET A C 1
ATOM 1568 O O . MET A 1 194 ? -4.086 -16.774 -0.726 1.00 89.12 194 MET A O 1
ATOM 1572 N N . HIS A 1 195 ? -5.821 -15.853 -1.821 1.00 82.31 195 HIS A N 1
ATOM 1573 C CA . HIS A 1 195 ? -6.792 -16.852 -1.411 1.00 82.31 195 HIS A CA 1
ATOM 1574 C C . HIS A 1 195 ? -6.546 -18.161 -2.165 1.00 82.31 195 HIS A C 1
ATOM 1576 O O . HIS A 1 195 ? -6.256 -18.142 -3.365 1.00 82.31 195 HIS A O 1
ATOM 1582 N N . GLU A 1 196 ? -6.655 -19.282 -1.458 1.00 70.94 196 GLU A N 1
ATOM 1583 C CA . GLU A 1 196 ? -6.646 -20.612 -2.066 1.00 70.94 196 GLU A CA 1
ATOM 1584 C C . GLU A 1 196 ? -7.979 -20.806 -2.806 1.00 70.94 196 GLU A C 1
ATOM 1586 O O . GLU A 1 196 ? -9.031 -20.519 -2.240 1.00 70.94 196 GLU A O 1
ATOM 1591 N N . GLY A 1 197 ? -7.905 -21.151 -4.096 1.00 61.75 197 GLY A N 1
ATOM 1592 C CA . GLY A 1 197 ? -9.032 -21.110 -5.039 1.00 61.75 197 GLY A CA 1
ATOM 1593 C C . GLY A 1 197 ? -10.216 -22.001 -4.690 1.00 61.75 197 GLY A C 1
ATOM 1594 O O . GLY A 1 197 ? -10.000 -23.082 -4.102 1.00 61.75 197 GLY A O 1
#

Radius of gyration: 28.78 Å; Cα contacts (8 Å, |Δi|>4): 375; chains: 1; bounding box: 55×96×54 Å

Nearest PDB structures (foldseek):
  8pz3-assembly1_A  TM=5.789E-01  e=4.628E-02  Burkholderia pseudomallei
  9arc-assembly1_A  TM=2.842E-01  e=2.858E-02  Treponema denticola
  7ra7-assembly2_A  TM=2.913E-01  e=6.387E-01  Oryctolagus cuniculus
  7ra7-assembly1_H  TM=2.808E-01  e=6.739E-01  Oryctolagus cuniculus
  4mq9-assembly1_D  TM=1.800E-01  e=3.741E+00  Thermus thermophilus HB8

Secondary structure (DSSP, 8-state):
-HHHHHHHHHHHHHHHHT-----------PPP-PPP-B-TTTTSPPSSBSS--S--EEEEBSS-EEE--GGG-EEESPPSSPPEEEEETTEEEEE--TTSPPPTT-EEEEE-TT-EEESSS--B-TT-EEEEESSSS---EEEEEE-B-TTT--B-TTPEEEE-S---TTHHHHS--SEEEE--TTSEEEEEEEPP-

pLDDT: mean 88.62, std 8.34, range [60.56, 97.5]

Mean predicted aligned error: 9.59 Å